Protein AF-A0A4R9KBN3-F1 (afdb_monomer_lite)

Organism: NCBI:txid2484945

Secondary structure (DSSP, 8-state):
------S-----SBSSHHHHHHHHHHHHHHHHHH-SHHHH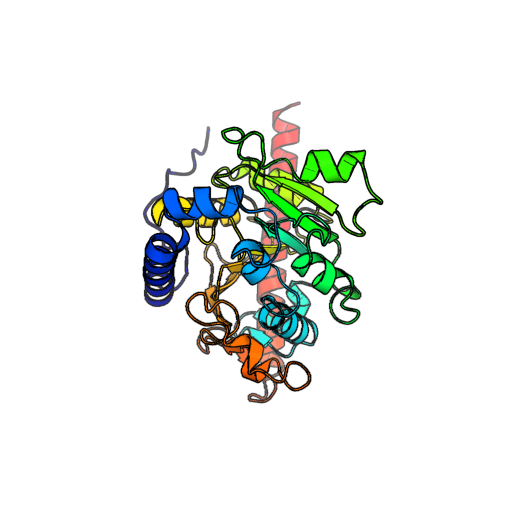HHHHHS-SSS-HHHHHHSTTTTHHHHHHHHHHHTT-EEETTTEETHHHHTTEEEEEET---BTTTBSHHHHHHHS-TTTGGGEEEEEEEEE--TT-GGG-HHHHHHHHSPPPSSEEEEE-S----HHHHHHHHHHHSSSTTS-EEEEE-SSSTTTTS-HHHHHHHHHHHHHH-TTS-EEEEETTEEEEE-TT-SSBEEEEEE-TTTTT--SS-GGGGS-TTT--HHHHEEE-TTTEEETTT----HHHHHHHHHHHHHHHHHHHHHHHHHHHHHHHTT-

Radius of gyration: 19.81 Å; chains: 1; bounding box: 53×54×57 Å

Foldseek 3Di:
DDPPDDDDDDDQQAPDPVVSVVLQVVLQVLQVVQ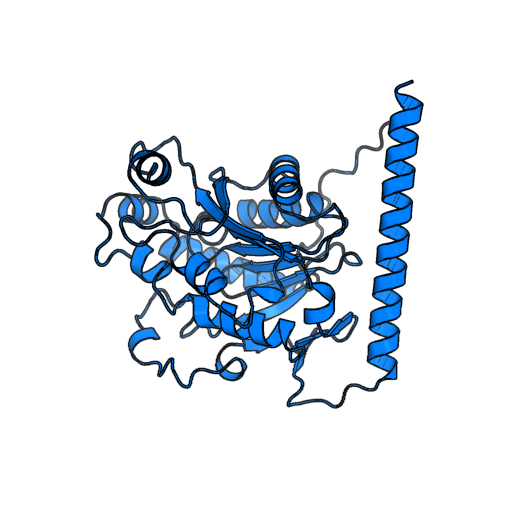QDPVNVVQQLPDQPDPGVLCVQQPPPLCVLVVLVLLCLLVQQKAWQQAGRNNVQQQQAAEEEEALSQHDPCGSNNLVVQCPPPSNNNRYNFGEYEHEDDVVDPRSPVVVVDVPPDDDDPGHYYYDYLQQLALVVVLVVRCVRGPHLQHAYEYEYARDHLQHNDRSVSVSSNSLSNLSSRLRHWYWYHRHFWTWTDANPDSHIYGQWGFDCQGNRVSPDNSVVVDPSVPDHNVNTTGGPPVTIDGPVPDDDDPVSNVSSNVVSVVSSVVSVVVVVVVVVVVVVVVD

Sequence (319 aa):
MFFLFPLFANGTIIEDEEDENRLIENHAVEKLRFGLANHIHYYKIKKTKNTVVEQRSGRHRLLDHNLILRAIFQRNVIHKSYGALGNLFEGASFIDFGSAILYEEGAVTVRDLYEDEILKPHLFKIVATDINDTSFDHTRYIEIHMNEREPFPFAFNEIPVLLDDPEYIRILTKIYAKDEFSPVIFRSTNSGPDLFYTVEEMKEHFASILSANPNRNILYFFNRFIFFRSVCSEQFQLIGTIDEKIGVNHSFSAWKYVDWNRRSYMDAFHPNWRYVNLINETYIAFGDQADGYLRIKKCAFERRMRYFGNKLKKTISKS

Structure (mmCIF, N/CA/C/O backbone):
data_AF-A0A4R9KBN3-F1
#
_entry.id   AF-A0A4R9KBN3-F1
#
loop_
_atom_site.group_PDB
_atom_site.id
_atom_site.type_symbol
_atom_site.label_atom_id
_atom_site.label_alt_id
_atom_site.label_comp_id
_atom_site.label_asym_id
_atom_site.label_entity_id
_atom_site.label_seq_id
_atom_site.pdbx_PDB_ins_code
_atom_site.Cartn_x
_atom_site.Cartn_y
_atom_site.Cartn_z
_atom_site.occupancy
_atom_site.B_iso_or_equiv
_atom_site.auth_seq_id
_atom_site.auth_comp_id
_atom_site.auth_asym_id
_atom_site.auth_atom_id
_atom_site.pdbx_PDB_model_num
ATOM 1 N N . MET A 1 1 ? -18.487 31.554 8.606 1.00 30.09 1 MET A N 1
ATOM 2 C CA . MET A 1 1 ? -17.156 31.629 9.240 1.00 30.09 1 MET A CA 1
ATOM 3 C C . MET A 1 1 ? -16.367 30.413 8.779 1.00 30.09 1 MET A C 1
ATOM 5 O O . MET A 1 1 ? -16.692 29.298 9.167 1.00 30.09 1 MET A O 1
ATOM 9 N N . PHE A 1 2 ? -15.470 30.617 7.815 1.00 26.00 2 PHE A N 1
ATOM 10 C CA . PHE A 1 2 ? -14.671 29.558 7.202 1.00 26.00 2 PHE A CA 1
ATOM 11 C C . PHE A 1 2 ? -13.599 29.105 8.194 1.00 26.00 2 PHE A C 1
ATOM 13 O O . PHE A 1 2 ? -12.734 29.895 8.559 1.00 26.00 2 PHE A O 1
ATOM 20 N N . PHE A 1 3 ? -13.642 27.843 8.619 1.00 27.09 3 PHE A N 1
ATOM 21 C CA . PHE A 1 3 ? -12.453 27.196 9.161 1.00 27.09 3 PHE A CA 1
ATOM 22 C C . PHE A 1 3 ? -11.562 26.832 7.973 1.00 27.09 3 PHE A C 1
ATOM 24 O O . PHE A 1 3 ? -11.721 25.781 7.356 1.00 27.09 3 PHE A O 1
ATOM 31 N N . LEU A 1 4 ? -10.670 27.759 7.624 1.00 28.98 4 LEU A N 1
ATOM 32 C CA . LEU A 1 4 ? -9.406 27.426 6.983 1.00 28.98 4 LEU A CA 1
ATOM 33 C C . LEU A 1 4 ? -8.671 26.504 7.959 1.00 28.98 4 LEU A C 1
ATOM 35 O O . LEU A 1 4 ? -8.270 26.934 9.040 1.00 28.98 4 LEU A O 1
ATOM 39 N N . PHE A 1 5 ? -8.566 25.221 7.615 1.00 30.14 5 PHE A N 1
ATOM 40 C CA . PHE A 1 5 ? -7.559 24.371 8.238 1.00 30.14 5 PHE A CA 1
ATOM 41 C C . PHE A 1 5 ? -6.197 25.018 7.960 1.00 30.14 5 PHE A C 1
ATOM 43 O O . PHE A 1 5 ? -5.976 25.471 6.832 1.00 30.14 5 PHE A O 1
ATOM 50 N N . PRO A 1 6 ? -5.321 25.141 8.966 1.00 33.16 6 PRO A N 1
ATOM 51 C CA . PRO A 1 6 ? -4.031 25.766 8.760 1.00 33.16 6 PRO A CA 1
ATOM 52 C C . PRO A 1 6 ? -3.251 24.958 7.722 1.00 33.16 6 PRO A C 1
ATOM 54 O O . PRO A 1 6 ? -3.220 23.727 7.768 1.00 33.16 6 PRO A O 1
ATOM 57 N N . LEU A 1 7 ? -2.637 25.687 6.789 1.00 34.25 7 LEU A N 1
ATOM 58 C CA . LEU A 1 7 ? -1.499 25.229 6.006 1.00 34.25 7 LEU A CA 1
ATOM 59 C C . LEU A 1 7 ? -0.516 24.504 6.934 1.00 34.25 7 LEU A C 1
ATOM 61 O O . LEU A 1 7 ? -0.202 25.016 8.008 1.00 34.25 7 LEU A O 1
ATOM 65 N N . PHE A 1 8 ? -0.102 23.313 6.504 1.00 38.03 8 PHE A N 1
ATOM 66 C CA . PHE A 1 8 ? 0.912 22.432 7.079 1.00 38.03 8 PHE A CA 1
ATOM 67 C C . PHE A 1 8 ? 1.853 23.113 8.086 1.00 38.03 8 PHE A C 1
ATOM 69 O O . PHE A 1 8 ? 2.859 23.716 7.725 1.00 38.03 8 PHE A O 1
ATOM 76 N N . ALA A 1 9 ? 1.538 22.979 9.374 1.00 33.97 9 ALA A N 1
ATOM 77 C CA . ALA A 1 9 ? 2.560 23.034 10.406 1.00 33.97 9 ALA A CA 1
ATOM 78 C C . ALA A 1 9 ? 3.271 21.675 10.389 1.00 33.97 9 ALA A C 1
ATOM 80 O O . ALA A 1 9 ? 2.575 20.663 10.413 1.00 33.97 9 ALA A O 1
ATOM 81 N N . ASN A 1 10 ? 4.609 21.679 10.314 1.00 42.62 10 ASN A N 1
ATOM 82 C CA . ASN A 1 10 ? 5.543 20.543 10.402 1.00 42.62 10 ASN A CA 1
ATOM 83 C C . ASN A 1 10 ? 5.080 19.418 11.352 1.00 42.62 10 ASN A C 1
ATOM 85 O O . ASN A 1 10 ? 5.531 19.326 12.492 1.00 42.62 10 ASN A O 1
ATOM 89 N N . GLY A 1 11 ? 4.174 18.566 10.891 1.00 58.09 11 GLY A N 1
ATOM 90 C CA . GLY A 1 11 ? 3.824 17.311 11.531 1.00 58.09 11 GLY A CA 1
ATOM 91 C C . GLY A 1 11 ? 4.542 16.208 10.779 1.00 58.09 11 GLY A C 1
ATOM 92 O O . GLY A 1 11 ? 4.521 16.198 9.548 1.00 58.09 11 GLY A O 1
ATOM 93 N N . THR A 1 12 ? 5.193 15.305 11.504 1.00 78.94 12 THR A N 1
ATOM 94 C CA . THR A 1 12 ? 5.764 14.095 10.911 1.00 78.94 12 THR A CA 1
ATOM 95 C C . THR A 1 12 ? 4.644 13.291 10.242 1.00 78.94 12 THR A C 1
ATOM 97 O O . THR A 1 12 ? 3.513 13.245 10.730 1.00 78.94 12 THR A O 1
ATOM 100 N N . ILE A 1 13 ? 4.905 12.715 9.072 1.00 91.00 13 ILE A N 1
ATOM 101 C CA . ILE A 1 13 ? 3.915 11.904 8.333 1.00 91.00 13 ILE A CA 1
ATOM 102 C C . ILE A 1 13 ? 3.856 10.497 8.929 1.00 91.00 13 ILE A C 1
ATOM 104 O O . ILE A 1 13 ? 2.809 9.834 8.927 1.00 91.00 13 ILE A O 1
ATOM 108 N N . ILE A 1 14 ? 4.999 10.062 9.450 1.00 94.38 14 ILE A N 1
ATOM 109 C CA . ILE A 1 14 ? 5.171 8.827 10.193 1.00 94.38 14 ILE A CA 1
ATOM 110 C C . ILE A 1 14 ? 5.190 9.176 11.687 1.00 94.38 14 ILE A C 1
ATOM 112 O O . ILE A 1 14 ? 5.690 10.222 12.094 1.00 94.38 14 ILE A O 1
ATOM 116 N N . GLU A 1 15 ? 4.601 8.318 12.515 1.00 93.12 15 GLU A N 1
ATOM 117 C CA . GLU A 1 15 ? 4.510 8.524 13.967 1.00 93.12 15 GLU A CA 1
ATOM 118 C C . GLU A 1 15 ? 5.892 8.612 14.631 1.00 93.12 15 GLU A C 1
ATOM 120 O O . GLU A 1 15 ? 6.080 9.377 15.573 1.00 93.12 15 GLU A O 1
ATOM 125 N N . ASP A 1 16 ? 6.858 7.846 14.123 1.00 94.12 16 ASP A N 1
ATOM 126 C CA . ASP A 1 16 ? 8.226 7.806 14.624 1.00 94.12 16 ASP A CA 1
ATOM 127 C C . ASP A 1 16 ? 9.201 8.506 13.673 1.00 94.12 16 ASP A C 1
ATOM 129 O O . ASP A 1 16 ? 9.222 8.238 12.471 1.00 94.12 16 ASP A O 1
ATOM 133 N N . GLU A 1 17 ? 10.029 9.386 14.233 1.00 92.38 17 GLU A N 1
ATOM 134 C CA . GLU A 1 17 ? 10.984 10.199 13.476 1.00 92.38 17 GLU A CA 1
ATOM 135 C C . GLU A 1 17 ? 12.136 9.361 12.899 1.00 92.38 17 GLU A C 1
ATOM 137 O O . GLU A 1 17 ? 12.590 9.624 11.787 1.00 92.38 17 GLU A O 1
ATOM 142 N N . GLU A 1 18 ? 12.591 8.320 13.607 1.00 93.62 18 GLU A N 1
ATOM 143 C CA . GLU A 1 18 ? 13.628 7.412 13.101 1.00 93.62 18 GLU A CA 1
ATOM 144 C C . GLU A 1 18 ? 13.113 6.619 11.890 1.00 93.62 18 GLU A C 1
ATOM 146 O O . GLU A 1 18 ? 13.792 6.535 10.864 1.00 93.62 18 GLU A O 1
ATOM 151 N N . ASP A 1 19 ? 11.886 6.099 11.968 1.00 94.00 19 ASP A N 1
ATOM 152 C CA . ASP A 1 19 ? 11.221 5.442 10.842 1.00 94.00 19 ASP A CA 1
ATOM 153 C C . ASP A 1 19 ? 11.001 6.405 9.654 1.00 94.00 19 ASP A C 1
ATOM 155 O O . ASP A 1 19 ? 11.193 6.002 8.501 1.00 94.00 19 ASP A O 1
ATOM 159 N N . GLU A 1 20 ? 10.653 7.678 9.899 1.00 94.38 20 GLU A N 1
ATOM 160 C CA . GLU A 1 20 ? 10.541 8.690 8.834 1.00 94.38 20 GLU A CA 1
ATOM 161 C C . GLU A 1 20 ? 11.895 8.969 8.167 1.00 94.38 20 GLU A C 1
ATOM 163 O O . GLU A 1 20 ? 11.989 8.986 6.938 1.00 94.38 20 GLU A O 1
ATOM 168 N N . ASN A 1 21 ? 12.959 9.133 8.955 1.00 93.81 21 ASN A N 1
ATOM 169 C CA . ASN A 1 21 ? 14.307 9.358 8.435 1.00 93.81 21 ASN A CA 1
ATOM 170 C C . ASN A 1 21 ? 14.781 8.176 7.581 1.00 93.81 21 ASN A C 1
ATOM 172 O O . ASN A 1 21 ? 15.287 8.377 6.478 1.00 93.81 21 ASN A O 1
ATOM 176 N N . ARG A 1 22 ? 14.527 6.937 8.021 1.00 92.19 22 ARG A N 1
ATOM 177 C CA . ARG A 1 22 ? 14.848 5.726 7.247 1.00 92.19 22 ARG A CA 1
ATOM 178 C C . ARG A 1 22 ? 14.102 5.663 5.915 1.00 92.19 22 ARG A C 1
ATOM 180 O O . ARG A 1 22 ? 14.686 5.236 4.916 1.00 92.19 22 ARG A O 1
ATOM 187 N N . LEU A 1 23 ? 12.834 6.079 5.883 1.00 92.81 23 LEU A N 1
ATOM 188 C CA . LEU A 1 23 ? 12.068 6.202 4.640 1.00 92.81 23 LEU A CA 1
ATOM 189 C C . LEU A 1 23 ? 12.704 7.242 3.708 1.00 92.81 23 LEU A C 1
ATOM 191 O O . LEU A 1 23 ? 12.946 6.939 2.542 1.00 92.81 23 LEU A O 1
ATOM 195 N N . ILE A 1 24 ? 13.000 8.441 4.220 1.00 93.50 24 ILE A N 1
ATOM 196 C CA . ILE A 1 24 ? 13.578 9.547 3.441 1.00 93.50 24 ILE A CA 1
ATOM 197 C C . ILE A 1 24 ? 14.930 9.154 2.840 1.00 93.50 24 ILE A C 1
ATOM 199 O O . ILE A 1 24 ? 15.151 9.345 1.643 1.00 93.50 24 ILE A O 1
ATOM 203 N N . GLU A 1 25 ? 15.825 8.591 3.652 1.00 91.69 25 GLU A N 1
ATOM 204 C CA . GLU A 1 25 ? 17.151 8.157 3.211 1.00 91.69 25 GLU A CA 1
ATOM 205 C C . GLU A 1 25 ? 17.051 7.083 2.128 1.00 91.69 25 GLU A C 1
ATOM 207 O O . GLU A 1 25 ? 17.704 7.185 1.086 1.00 91.69 25 GLU A O 1
ATOM 212 N N . ASN A 1 26 ? 16.200 6.071 2.335 1.00 89.12 26 ASN A N 1
ATOM 213 C CA . ASN A 1 26 ? 16.002 5.026 1.340 1.00 89.12 26 ASN A CA 1
ATOM 214 C C . ASN A 1 26 ? 15.427 5.592 0.036 1.00 89.12 26 ASN A C 1
ATOM 216 O O . ASN A 1 26 ? 15.956 5.293 -1.033 1.00 89.12 26 ASN A O 1
ATOM 220 N N . HIS A 1 27 ? 14.407 6.447 0.121 1.00 90.06 27 HIS A N 1
ATOM 221 C CA . HIS A 1 27 ? 13.773 7.060 -1.045 1.00 90.06 27 HIS A CA 1
ATOM 222 C C . HIS A 1 27 ? 14.755 7.911 -1.854 1.00 90.06 27 HIS A C 1
ATOM 224 O O . HIS A 1 27 ? 14.825 7.799 -3.077 1.00 90.06 27 HIS A O 1
ATOM 230 N N . ALA A 1 28 ? 15.585 8.713 -1.180 1.00 88.88 28 ALA A N 1
ATOM 231 C CA . ALA A 1 28 ? 16.620 9.507 -1.834 1.00 88.88 28 ALA A CA 1
ATOM 232 C C . ALA A 1 28 ? 17.636 8.622 -2.580 1.00 88.88 28 ALA A C 1
ATOM 234 O O . ALA A 1 28 ? 17.985 8.909 -3.729 1.00 88.88 28 ALA A O 1
ATOM 235 N N . VAL A 1 29 ? 18.082 7.523 -1.960 1.00 86.38 29 VAL A N 1
ATOM 236 C CA . VAL A 1 29 ? 19.014 6.566 -2.580 1.00 86.38 29 VAL A CA 1
ATOM 237 C C . VAL A 1 29 ? 18.384 5.882 -3.794 1.00 86.38 29 VAL A C 1
ATOM 239 O O . VAL A 1 29 ? 19.017 5.801 -4.849 1.00 86.38 29 VAL A O 1
ATOM 242 N N . GLU A 1 30 ? 17.144 5.415 -3.674 1.00 80.69 30 GLU A N 1
ATOM 243 C CA . GLU A 1 30 ? 16.417 4.747 -4.755 1.00 80.69 30 GLU A CA 1
ATOM 244 C C . GLU A 1 30 ? 16.151 5.700 -5.930 1.00 80.69 30 GLU A C 1
ATOM 246 O O . GLU A 1 30 ? 16.433 5.353 -7.081 1.00 80.69 30 GLU A O 1
ATOM 251 N N . LYS A 1 31 ? 15.734 6.946 -5.663 1.00 81.44 31 LYS A N 1
ATOM 252 C CA . LYS A 1 31 ? 15.568 7.981 -6.696 1.00 81.44 31 LYS A CA 1
ATOM 253 C C . LYS A 1 31 ? 16.883 8.271 -7.422 1.00 81.44 31 LYS A C 1
ATOM 255 O O . LYS A 1 31 ? 16.905 8.309 -8.651 1.00 81.44 31 LYS A O 1
ATOM 260 N N . LEU A 1 32 ? 17.991 8.442 -6.699 1.00 81.44 32 LEU A N 1
ATOM 261 C CA . LEU A 1 32 ? 19.302 8.697 -7.312 1.00 81.44 32 LEU A CA 1
ATOM 262 C C . LEU A 1 32 ? 19.771 7.531 -8.188 1.00 81.44 32 LEU A C 1
ATOM 264 O O . LEU A 1 32 ? 20.392 7.745 -9.227 1.00 81.44 32 LEU A O 1
ATOM 268 N N . ARG A 1 33 ? 19.478 6.293 -7.784 1.00 75.19 33 ARG A N 1
ATOM 269 C CA . ARG A 1 33 ? 19.892 5.101 -8.529 1.00 75.19 33 ARG A CA 1
ATOM 270 C C . ARG A 1 33 ? 18.984 4.807 -9.718 1.00 75.19 33 ARG A C 1
ATOM 272 O O . ARG A 1 33 ? 19.481 4.419 -10.772 1.00 75.19 33 ARG A O 1
ATOM 279 N N . PHE A 1 34 ? 17.674 4.994 -9.581 1.00 71.69 34 PHE A N 1
ATOM 280 C CA . PHE A 1 34 ? 16.691 4.465 -10.533 1.00 71.69 34 PHE A CA 1
ATOM 281 C C . PHE A 1 34 ? 15.670 5.493 -11.031 1.00 71.69 34 PHE A C 1
ATOM 283 O O . PHE A 1 34 ? 15.077 5.270 -12.081 1.00 71.69 34 PHE A O 1
ATOM 290 N N . GLY A 1 35 ? 15.480 6.609 -10.331 1.00 67.88 35 GLY A N 1
ATOM 291 C CA . GLY A 1 35 ? 14.488 7.648 -10.633 1.00 67.88 35 GLY A CA 1
ATOM 292 C C . GLY A 1 35 ? 15.008 8.853 -11.427 1.00 67.88 35 GLY A C 1
ATOM 293 O O . GLY A 1 35 ? 14.285 9.834 -11.576 1.00 67.88 35 GLY A O 1
ATOM 294 N N . LEU A 1 36 ? 16.248 8.828 -11.928 1.00 73.50 36 LEU A N 1
ATOM 295 C CA . LEU A 1 36 ? 16.802 9.923 -12.736 1.00 73.50 36 LEU A CA 1
ATOM 296 C C . LEU A 1 36 ? 16.205 9.952 -14.154 1.00 73.50 36 LEU A C 1
ATOM 298 O O . LEU A 1 36 ? 15.898 8.912 -14.735 1.00 73.50 36 LEU A O 1
ATOM 302 N N . ALA A 1 37 ? 16.085 11.145 -14.748 1.00 66.56 37 ALA A N 1
ATOM 303 C CA . ALA A 1 37 ? 15.410 11.357 -16.037 1.00 66.56 37 ALA A CA 1
ATOM 304 C C . ALA A 1 37 ? 15.975 10.503 -17.191 1.00 66.56 37 ALA A C 1
ATOM 306 O O . ALA A 1 37 ? 15.222 9.995 -18.020 1.00 66.56 37 ALA A O 1
ATOM 307 N N . ASN A 1 38 ? 17.291 10.292 -17.222 1.00 64.31 38 ASN A N 1
ATOM 308 C CA . ASN A 1 38 ? 17.959 9.413 -18.185 1.00 64.31 38 ASN A CA 1
ATOM 309 C C . ASN A 1 38 ? 17.555 7.936 -18.009 1.00 64.31 38 ASN A C 1
ATOM 311 O O . ASN A 1 38 ? 17.341 7.237 -18.999 1.00 64.31 38 ASN A O 1
ATOM 315 N N . HIS A 1 39 ? 17.407 7.466 -16.767 1.00 62.69 39 HIS A N 1
ATOM 316 C CA . HIS A 1 39 ? 16.933 6.114 -16.463 1.00 62.69 39 HIS A CA 1
ATOM 317 C C . HIS A 1 39 ? 15.440 5.971 -16.784 1.00 62.69 39 HIS A C 1
ATOM 319 O O . HIS A 1 39 ? 15.050 5.001 -17.430 1.00 62.69 39 HIS A O 1
ATOM 325 N N . ILE A 1 40 ? 14.625 6.978 -16.446 1.00 61.69 40 ILE A N 1
ATOM 326 C CA . ILE A 1 40 ? 13.196 7.043 -16.791 1.00 61.69 40 ILE A CA 1
ATOM 327 C C . ILE A 1 40 ? 12.992 6.974 -18.310 1.00 61.69 40 ILE A C 1
ATOM 329 O O . ILE A 1 40 ? 12.161 6.205 -18.789 1.00 61.69 40 ILE A O 1
ATOM 333 N N . HIS A 1 41 ? 13.772 7.731 -19.083 1.00 59.66 41 HIS A N 1
ATOM 334 C CA . HIS A 1 41 ? 13.712 7.706 -20.544 1.00 59.66 41 HIS A CA 1
ATOM 335 C C . HIS A 1 41 ? 14.110 6.334 -21.112 1.00 59.66 41 HIS A C 1
ATOM 337 O O . HIS A 1 41 ? 13.425 5.799 -21.984 1.00 59.66 41 HIS A O 1
ATOM 343 N N . TYR A 1 42 ? 15.161 5.713 -20.564 1.00 57.69 42 TYR A N 1
ATOM 344 C CA . TYR A 1 42 ? 15.582 4.364 -20.951 1.00 57.69 42 TYR A CA 1
ATOM 345 C C . TYR A 1 42 ? 14.510 3.299 -20.657 1.00 57.69 42 TYR A C 1
ATOM 347 O O . TYR A 1 42 ? 14.310 2.391 -21.468 1.00 57.69 42 TYR A O 1
ATOM 355 N N . TYR A 1 43 ? 13.777 3.425 -19.543 1.00 55.19 43 TYR A N 1
ATOM 356 C CA . TYR A 1 43 ? 12.659 2.535 -19.203 1.00 55.19 43 TYR A CA 1
ATOM 357 C C . TYR A 1 43 ? 11.497 2.618 -20.194 1.00 55.19 43 TYR A C 1
ATOM 359 O O . TYR A 1 43 ? 10.821 1.614 -20.407 1.00 55.19 43 TYR A O 1
ATOM 367 N N . LYS A 1 44 ? 11.285 3.781 -20.817 1.00 53.34 44 LYS A N 1
ATOM 368 C CA . LYS A 1 44 ? 10.164 4.031 -21.733 1.00 53.34 44 LYS A CA 1
ATOM 369 C C . LYS A 1 44 ? 10.427 3.597 -23.184 1.00 53.34 44 LYS A C 1
ATOM 371 O O . LYS A 1 44 ? 9.470 3.405 -23.924 1.00 53.34 44 LYS A O 1
ATOM 376 N N . ILE A 1 45 ? 11.690 3.431 -23.602 1.00 49.97 45 ILE A N 1
ATOM 377 C CA . ILE A 1 45 ? 12.055 3.198 -25.019 1.00 49.97 45 ILE A CA 1
ATOM 378 C C . ILE A 1 45 ? 12.214 1.717 -25.399 1.00 49.97 45 ILE A C 1
ATOM 380 O O . ILE A 1 45 ? 11.932 1.344 -26.540 1.00 49.97 45 ILE A O 1
ATOM 384 N N . LYS A 1 46 ? 12.686 0.836 -24.507 1.00 44.81 46 LYS A N 1
ATOM 385 C CA . LYS A 1 46 ? 12.887 -0.578 -24.880 1.00 44.81 46 LYS A CA 1
ATOM 386 C C . LYS A 1 46 ? 11.556 -1.340 -24.918 1.00 44.81 46 LYS A C 1
ATOM 388 O O . LYS A 1 46 ? 10.872 -1.440 -23.905 1.00 44.81 46 LYS A O 1
ATOM 393 N N . LYS A 1 47 ? 11.260 -1.982 -26.056 1.00 45.19 47 LYS A N 1
ATOM 394 C CA . LYS A 1 47 ? 10.204 -3.003 -26.199 1.00 45.19 47 LYS A CA 1
ATOM 395 C C . LYS A 1 47 ? 10.524 -4.235 -25.327 1.00 45.19 47 LYS A C 1
ATOM 397 O O . LYS A 1 47 ? 11.257 -5.120 -25.752 1.00 45.19 47 LYS A O 1
ATOM 402 N N . THR A 1 48 ? 10.094 -4.182 -24.066 1.00 47.97 48 THR A N 1
ATOM 403 C CA . THR A 1 48 ? 9.544 -5.235 -23.172 1.00 47.97 48 THR A CA 1
ATOM 404 C C . THR A 1 48 ? 9.933 -6.718 -23.344 1.00 47.97 48 THR A C 1
ATOM 406 O O . THR A 1 48 ? 9.116 -7.587 -23.070 1.00 47.97 48 THR A O 1
ATOM 409 N N . LYS A 1 49 ? 11.163 -7.046 -23.750 1.00 33.47 49 LYS A N 1
ATOM 410 C CA . LYS A 1 49 ? 11.823 -8.304 -23.355 1.00 33.47 49 LYS A CA 1
ATOM 411 C C . LYS A 1 49 ? 13.181 -7.980 -22.742 1.00 33.47 49 LYS A C 1
ATOM 413 O O . LYS A 1 49 ? 14.027 -7.369 -23.398 1.00 33.47 49 LYS A O 1
ATOM 418 N N . ASN A 1 50 ? 13.396 -8.381 -21.492 1.00 32.91 50 ASN A N 1
ATOM 419 C CA . ASN A 1 50 ? 14.557 -8.057 -20.656 1.00 32.91 50 ASN A CA 1
ATOM 420 C C . ASN A 1 50 ? 14.690 -6.567 -20.281 1.00 32.91 50 ASN A C 1
ATOM 422 O O . ASN A 1 50 ? 15.810 -6.058 -20.152 1.00 32.91 50 ASN A O 1
ATOM 426 N N . THR A 1 51 ? 13.581 -5.839 -20.119 1.00 44.00 51 THR A N 1
ATOM 427 C CA . THR A 1 51 ? 13.638 -4.457 -19.606 1.00 44.00 51 THR A CA 1
ATOM 428 C C . THR A 1 51 ? 13.635 -4.441 -18.086 1.00 44.00 51 THR A C 1
ATOM 430 O O . THR A 1 51 ? 13.137 -5.353 -17.437 1.00 44.00 51 THR A O 1
ATOM 433 N N . VAL A 1 52 ? 14.170 -3.377 -17.490 1.00 45.34 52 VAL A N 1
ATOM 434 C CA . VAL A 1 52 ? 14.101 -3.198 -16.035 1.00 45.34 52 VAL A CA 1
ATOM 435 C C . VAL A 1 52 ? 12.646 -3.082 -15.561 1.00 45.34 52 VAL A C 1
ATOM 437 O O . VAL A 1 52 ? 12.359 -3.469 -14.442 1.00 45.34 52 VAL A O 1
ATOM 440 N N . VAL A 1 53 ? 11.712 -2.626 -16.404 1.00 48.03 53 VAL A N 1
ATOM 441 C CA . VAL A 1 53 ? 10.272 -2.606 -16.088 1.00 48.03 53 VAL A CA 1
ATOM 442 C C . VAL A 1 53 ? 9.723 -4.031 -15.958 1.00 48.03 53 VAL A C 1
ATOM 444 O O . VAL A 1 53 ? 9.100 -4.334 -14.954 1.00 48.03 53 VAL A O 1
ATOM 447 N N . GLU A 1 54 ? 10.052 -4.942 -16.875 1.00 44.06 54 GLU A N 1
ATOM 448 C CA . GLU A 1 54 ? 9.702 -6.372 -16.774 1.00 44.06 54 GLU A CA 1
ATOM 449 C C . GLU A 1 54 ? 10.431 -7.069 -15.611 1.00 44.06 54 GLU A C 1
ATOM 451 O O . GLU A 1 54 ? 9.844 -7.856 -14.875 1.00 44.06 54 GLU A O 1
ATOM 456 N N . GLN A 1 55 ? 11.690 -6.700 -15.340 1.00 44.47 55 GLN A N 1
ATOM 457 C CA . GLN A 1 55 ? 12.391 -7.126 -14.120 1.00 44.47 55 GLN A CA 1
ATOM 458 C C . GLN A 1 55 ? 11.724 -6.589 -12.843 1.00 44.47 55 GLN A C 1
ATOM 460 O O . GLN A 1 55 ? 12.006 -7.099 -11.757 1.00 44.47 55 GLN A O 1
ATOM 465 N N . ARG A 1 56 ? 10.882 -5.553 -12.946 1.00 53.84 56 ARG A N 1
ATOM 466 C CA . ARG A 1 56 ? 10.166 -4.898 -11.841 1.00 53.84 56 ARG A CA 1
ATOM 467 C C . ARG A 1 56 ? 8.704 -5.318 -11.712 1.00 53.84 56 ARG A C 1
ATOM 469 O O . ARG A 1 56 ? 8.185 -5.246 -10.612 1.00 53.84 56 ARG A O 1
ATOM 476 N N . SER A 1 57 ? 8.070 -5.818 -12.764 1.00 51.22 57 SER A N 1
ATOM 477 C CA . SER A 1 57 ? 6.691 -6.323 -12.726 1.00 51.22 57 SER A CA 1
ATOM 478 C C . SER A 1 57 ? 6.572 -7.828 -12.985 1.00 51.22 57 SER A C 1
ATOM 480 O O . SER A 1 57 ? 5.461 -8.348 -13.041 1.00 51.22 57 SER A O 1
ATOM 482 N N . GLY A 1 58 ? 7.690 -8.551 -13.091 1.00 55.94 58 GLY A N 1
ATOM 483 C CA . GLY A 1 58 ? 7.699 -9.998 -13.284 1.00 55.94 58 GLY A CA 1
ATOM 484 C C . GLY A 1 58 ? 7.027 -10.777 -12.148 1.00 55.94 58 GLY A C 1
ATOM 485 O O . GLY A 1 58 ? 7.072 -10.383 -10.974 1.00 55.94 58 GLY A O 1
ATOM 486 N N . ARG A 1 59 ? 6.445 -11.929 -12.510 1.00 59.28 59 ARG A N 1
ATOM 487 C CA . ARG A 1 59 ? 5.920 -12.919 -11.558 1.00 59.28 59 ARG A CA 1
ATOM 488 C C . ARG A 1 59 ? 6.988 -13.212 -10.503 1.00 59.28 59 ARG A C 1
ATOM 490 O O . ARG A 1 59 ? 8.158 -13.378 -10.837 1.00 59.28 59 ARG A O 1
ATOM 497 N N . HIS A 1 60 ? 6.580 -13.260 -9.240 1.00 63.91 60 HIS A N 1
ATOM 498 C CA . HIS A 1 60 ? 7.414 -13.469 -8.043 1.00 63.91 60 HIS A CA 1
ATOM 499 C C . HIS A 1 60 ? 8.088 -12.250 -7.396 1.00 63.91 60 HIS A C 1
ATOM 501 O O . HIS A 1 60 ? 8.420 -12.340 -6.217 1.00 63.91 60 HIS A O 1
ATOM 507 N N . ARG A 1 61 ? 8.245 -11.091 -8.052 1.00 67.19 61 ARG A N 1
ATOM 508 C CA . ARG A 1 61 ? 8.936 -9.955 -7.400 1.00 67.19 61 ARG A CA 1
ATOM 509 C C . ARG A 1 61 ? 8.173 -9.398 -6.199 1.00 67.19 61 ARG A C 1
ATOM 511 O O . ARG A 1 61 ? 8.745 -9.189 -5.137 1.00 67.19 61 ARG A O 1
ATOM 518 N N . LEU A 1 62 ? 6.865 -9.212 -6.356 1.00 79.50 62 LEU A N 1
ATOM 519 C CA . LEU A 1 62 ? 5.984 -8.763 -5.275 1.00 79.50 62 LEU A CA 1
ATOM 520 C C . LEU A 1 62 ? 5.348 -9.937 -4.520 1.00 79.50 62 LEU A C 1
ATOM 522 O O . LEU A 1 62 ? 4.375 -9.745 -3.791 1.00 79.50 62 LEU A O 1
ATOM 526 N N . LEU A 1 63 ? 5.894 -11.152 -4.668 1.00 83.25 63 LEU A N 1
ATOM 527 C CA . LEU A 1 63 ? 5.417 -12.310 -3.918 1.00 83.25 63 LEU A CA 1
ATOM 528 C C . LEU A 1 63 ? 5.561 -12.085 -2.416 1.00 83.25 63 LEU A C 1
ATOM 530 O O . LEU A 1 63 ? 4.645 -12.433 -1.687 1.00 83.25 63 LEU A O 1
ATOM 534 N N . ASP A 1 64 ? 6.632 -11.434 -1.955 1.00 88.06 64 ASP A N 1
ATOM 535 C CA . ASP A 1 64 ? 6.794 -11.099 -0.537 1.00 88.06 64 ASP A CA 1
ATOM 536 C C . ASP A 1 64 ? 5.643 -10.201 -0.032 1.00 88.06 64 ASP A C 1
ATOM 538 O O . ASP A 1 64 ? 5.087 -10.462 1.034 1.00 88.06 64 ASP A O 1
ATOM 542 N N . HIS A 1 65 ? 5.175 -9.225 -0.824 1.00 90.94 65 HIS A N 1
ATOM 543 C CA . HIS A 1 65 ? 3.968 -8.453 -0.485 1.00 90.94 65 HIS A CA 1
ATOM 544 C C . HIS A 1 65 ? 2.718 -9.330 -0.417 1.00 90.94 65 HIS A C 1
ATOM 546 O O . HIS A 1 65 ? 1.931 -9.196 0.520 1.00 90.94 65 HIS A O 1
ATOM 552 N N . ASN A 1 66 ? 2.542 -10.248 -1.369 1.00 90.50 66 ASN A N 1
ATOM 553 C CA . ASN A 1 66 ? 1.399 -11.160 -1.375 1.00 90.50 66 ASN A CA 1
ATOM 554 C C . ASN A 1 66 ? 1.447 -12.126 -0.176 1.00 90.50 66 ASN A C 1
ATOM 556 O O . ASN A 1 66 ? 0.430 -12.331 0.482 1.00 90.50 66 ASN A O 1
ATOM 560 N N . LEU A 1 67 ? 2.618 -12.667 0.172 1.00 91.56 67 LEU A N 1
ATOM 561 C CA . LEU A 1 67 ? 2.825 -13.515 1.351 1.00 91.56 67 LEU A CA 1
ATOM 562 C C . LEU A 1 67 ? 2.485 -12.767 2.642 1.00 91.56 67 LEU A C 1
ATOM 564 O O . LEU A 1 67 ? 1.836 -13.323 3.528 1.00 91.56 67 LEU A O 1
ATOM 568 N N . ILE A 1 68 ? 2.870 -11.495 2.734 1.00 93.94 68 ILE A N 1
ATOM 569 C CA . ILE A 1 68 ? 2.552 -10.650 3.885 1.00 93.94 68 ILE A CA 1
ATOM 570 C C . ILE A 1 68 ? 1.061 -10.339 3.949 1.00 93.94 68 ILE A C 1
ATOM 572 O O . ILE A 1 68 ? 0.463 -10.451 5.017 1.00 93.94 68 ILE A O 1
ATOM 576 N N . LEU A 1 69 ? 0.428 -10.010 2.821 1.00 95.38 69 LEU A N 1
ATOM 577 C CA . LEU A 1 69 ? -1.024 -9.853 2.754 1.00 95.38 69 LEU A CA 1
ATOM 578 C C . LEU A 1 69 ? -1.739 -11.130 3.204 1.00 95.38 69 LEU A C 1
ATOM 580 O O . LEU A 1 69 ? -2.677 -11.046 3.996 1.00 95.38 69 LEU A O 1
ATOM 584 N N . ARG A 1 70 ? -1.267 -12.311 2.773 1.00 94.25 70 ARG A N 1
ATOM 585 C CA . ARG A 1 70 ? -1.843 -13.599 3.192 1.00 94.25 70 ARG A CA 1
ATOM 586 C C . ARG A 1 70 ? -1.722 -13.749 4.699 1.00 94.25 70 ARG A C 1
ATOM 588 O O . ARG A 1 70 ? -2.719 -14.032 5.352 1.00 94.25 70 ARG A O 1
ATOM 595 N N . ALA A 1 71 ? -0.545 -13.478 5.261 1.00 93.69 71 ALA A N 1
ATOM 596 C CA . ALA A 1 71 ? -0.320 -13.527 6.701 1.00 93.69 71 ALA A CA 1
ATOM 597 C C . ALA A 1 71 ? -1.218 -12.539 7.471 1.00 93.69 71 ALA A C 1
ATOM 599 O O . ALA A 1 71 ? -1.755 -12.890 8.521 1.00 93.69 71 ALA A O 1
ATOM 600 N N . ILE A 1 72 ? -1.435 -11.329 6.945 1.00 95.00 72 ILE A N 1
ATOM 601 C CA . ILE A 1 72 ? -2.350 -10.337 7.525 1.00 95.00 72 ILE A CA 1
ATOM 602 C C . ILE A 1 72 ? -3.785 -10.879 7.555 1.00 95.00 72 ILE A C 1
ATOM 604 O O . ILE A 1 72 ? -4.398 -10.883 8.625 1.00 95.00 72 ILE A O 1
ATOM 608 N N . PHE A 1 73 ? -4.315 -11.373 6.431 1.00 94.81 73 PHE A N 1
ATOM 609 C CA . PHE A 1 73 ? -5.689 -11.894 6.347 1.00 94.81 73 PHE A CA 1
ATOM 610 C C . PHE A 1 73 ? -5.888 -13.212 7.106 1.00 94.81 73 PHE A C 1
ATOM 612 O O . PHE A 1 73 ? -6.926 -13.414 7.733 1.00 94.81 73 PHE A O 1
ATOM 619 N N . GLN A 1 74 ? -4.852 -14.048 7.181 1.00 92.25 74 GLN A N 1
ATOM 620 C CA . GLN A 1 74 ? -4.796 -15.231 8.046 1.00 92.25 74 GLN A CA 1
ATOM 621 C C . GLN A 1 74 ? -4.607 -14.886 9.531 1.00 92.25 74 GLN A C 1
ATOM 623 O O . GLN A 1 74 ? -4.541 -15.784 10.365 1.00 92.25 74 GLN A O 1
ATOM 628 N N . ARG A 1 75 ? -4.572 -13.591 9.876 1.00 90.81 75 ARG A N 1
ATOM 629 C CA . ARG A 1 75 ? -4.470 -13.051 11.241 1.00 90.81 75 ARG A CA 1
ATOM 630 C C . ARG A 1 75 ? -3.130 -13.303 11.930 1.00 90.81 75 ARG A C 1
ATOM 632 O O . ARG A 1 75 ? -3.020 -13.032 13.117 1.00 90.81 75 ARG A O 1
ATOM 639 N N . ASN A 1 76 ? -2.099 -13.711 11.196 1.00 91.12 76 ASN A N 1
ATOM 640 C CA . ASN A 1 76 ? -0.763 -13.979 11.733 1.00 91.12 76 ASN A CA 1
ATOM 641 C C . ASN A 1 76 ? 0.012 -12.713 12.122 1.00 91.12 76 ASN A C 1
ATOM 643 O O . ASN A 1 76 ? 1.002 -12.819 12.844 1.00 91.12 76 ASN A O 1
ATOM 647 N N . VAL A 1 77 ? -0.430 -11.533 11.669 1.00 92.38 77 VAL A N 1
ATOM 648 C CA . VAL A 1 77 ? 0.144 -10.229 12.031 1.00 92.38 77 VAL A CA 1
ATOM 649 C C . VAL A 1 77 ? -0.827 -9.475 12.938 1.00 92.38 77 VAL A C 1
ATOM 651 O O . VAL A 1 77 ? -1.926 -9.086 12.521 1.00 92.38 77 VAL A O 1
ATOM 654 N N . ILE A 1 78 ? -0.415 -9.255 14.186 1.00 91.62 78 ILE A N 1
ATOM 655 C CA . ILE A 1 78 ? -1.244 -8.624 15.211 1.00 91.62 78 ILE A CA 1
ATOM 656 C C . ILE A 1 78 ? -0.647 -7.286 15.613 1.00 91.62 78 ILE A C 1
ATOM 658 O O . ILE A 1 78 ? 0.470 -7.217 16.112 1.00 91.62 78 ILE A O 1
ATOM 662 N N . HIS A 1 79 ? -1.416 -6.217 15.449 1.00 93.31 79 HIS A N 1
ATOM 663 C CA . HIS A 1 79 ? -1.022 -4.902 15.918 1.00 93.31 79 HIS A CA 1
ATOM 664 C C . HIS A 1 79 ? -1.284 -4.759 17.419 1.00 93.31 79 HIS A C 1
ATOM 666 O O . HIS A 1 79 ? -2.405 -4.977 17.883 1.00 93.31 79 HIS A O 1
ATOM 672 N N . LYS A 1 80 ? -0.287 -4.300 18.179 1.00 90.31 80 LYS A N 1
ATOM 673 C CA . LYS A 1 80 ? -0.339 -4.230 19.649 1.00 90.31 80 LYS A CA 1
ATOM 674 C C . LYS A 1 80 ? -1.511 -3.412 20.184 1.00 90.31 80 LYS A C 1
ATOM 676 O O . LYS A 1 80 ? -2.129 -3.787 21.167 1.00 90.31 80 LYS A O 1
ATOM 681 N N . SER A 1 81 ? -1.846 -2.304 19.524 1.00 89.44 81 SER A N 1
ATOM 682 C CA . SER A 1 81 ? -2.979 -1.453 19.927 1.00 89.44 81 SER A CA 1
ATOM 683 C C . SER A 1 81 ? -4.327 -1.809 19.300 1.00 89.44 81 SER A C 1
ATOM 685 O O . SER A 1 81 ? -5.338 -1.244 19.708 1.00 89.44 81 SER A O 1
ATOM 687 N N . TYR A 1 82 ? -4.350 -2.639 18.255 1.00 89.44 82 TYR A N 1
ATOM 688 C CA . TYR A 1 82 ? -5.505 -2.736 17.353 1.00 89.44 82 TYR A CA 1
ATOM 689 C C . TYR A 1 82 ? -5.943 -4.177 17.052 1.00 89.44 82 TYR A C 1
ATOM 691 O O . TYR A 1 82 ? -6.958 -4.389 16.391 1.00 89.44 82 TYR A O 1
ATOM 699 N N . GLY A 1 83 ? -5.219 -5.172 17.564 1.00 88.50 83 GLY A N 1
ATOM 700 C CA . GLY A 1 83 ? -5.508 -6.580 17.331 1.00 88.50 83 GLY A CA 1
ATOM 701 C C . GLY A 1 83 ? -5.108 -7.043 15.929 1.00 88.50 83 GLY A C 1
ATOM 702 O O . GLY A 1 83 ? -4.262 -6.442 15.264 1.00 88.50 83 GLY A O 1
ATOM 703 N N . ALA A 1 84 ? -5.674 -8.174 15.505 1.00 90.88 84 ALA A N 1
ATOM 704 C CA . ALA A 1 84 ? -5.335 -8.808 14.235 1.00 90.88 84 ALA A CA 1
ATOM 705 C C . ALA A 1 84 ? -5.647 -7.884 13.049 1.00 90.88 84 ALA A C 1
ATOM 707 O O . ALA A 1 84 ? -6.805 -7.506 12.841 1.00 90.88 84 ALA A O 1
ATOM 708 N N . LEU A 1 85 ? -4.625 -7.564 12.249 1.00 93.38 85 LEU A N 1
ATOM 709 C CA . LEU A 1 85 ? -4.760 -6.607 11.151 1.00 93.38 85 LEU A CA 1
ATOM 710 C C . LEU A 1 85 ? -5.756 -7.078 10.085 1.00 93.38 85 LEU A C 1
ATOM 712 O O . LEU A 1 85 ? -6.522 -6.257 9.589 1.00 93.38 85 LEU A O 1
ATOM 716 N N . GLY A 1 86 ? -5.834 -8.382 9.793 1.00 92.56 86 GLY A N 1
ATOM 717 C CA . GLY A 1 86 ? -6.784 -8.927 8.813 1.00 92.56 86 GLY A CA 1
ATOM 718 C C . GLY A 1 86 ? -8.238 -8.526 9.073 1.00 92.56 86 GLY A C 1
ATOM 719 O O . GLY A 1 86 ? -8.957 -8.168 8.146 1.00 92.56 86 GLY A O 1
ATOM 720 N N . ASN A 1 87 ? -8.652 -8.447 10.343 1.00 91.06 87 ASN A N 1
ATOM 721 C CA . ASN A 1 87 ? -10.015 -8.036 10.703 1.00 91.06 87 ASN A CA 1
ATOM 722 C C . ASN A 1 87 ? -10.318 -6.571 10.343 1.00 91.06 87 ASN A C 1
ATOM 724 O O . ASN A 1 87 ? -11.481 -6.195 10.211 1.00 91.06 87 ASN A O 1
ATOM 728 N N . LEU A 1 88 ? -9.288 -5.730 10.226 1.00 93.75 88 LEU A N 1
ATOM 729 C CA . LEU A 1 88 ? -9.416 -4.305 9.915 1.00 93.75 88 LEU A CA 1
ATOM 730 C C . LEU A 1 88 ? -9.467 -4.025 8.414 1.00 93.75 88 LEU A C 1
ATOM 732 O O . LEU A 1 88 ? -9.867 -2.921 8.038 1.00 93.75 88 LEU A O 1
ATOM 736 N N . PHE A 1 89 ? -9.059 -4.998 7.594 1.00 96.31 89 PHE A N 1
ATOM 737 C CA . PHE A 1 89 ? -8.926 -4.888 6.141 1.00 96.31 89 PHE A CA 1
ATOM 738 C C . PHE A 1 89 ? -9.880 -5.802 5.363 1.00 96.31 89 PHE A C 1
ATOM 740 O O . PHE A 1 89 ? -9.828 -5.832 4.138 1.00 96.31 89 PHE A O 1
ATOM 747 N N . GLU A 1 90 ? -10.782 -6.509 6.042 1.00 94.94 90 GLU A N 1
ATOM 748 C CA . GLU A 1 90 ? -11.813 -7.311 5.383 1.00 94.94 90 GLU A CA 1
ATOM 749 C C . GLU A 1 90 ? -12.684 -6.443 4.457 1.00 94.94 90 GLU A C 1
ATOM 751 O O . GLU A 1 90 ? -13.198 -5.391 4.857 1.00 94.94 90 GLU A O 1
ATOM 756 N N . GLY A 1 91 ? -12.845 -6.874 3.205 1.00 95.94 91 GLY A N 1
ATOM 757 C CA . GLY A 1 91 ? -13.547 -6.116 2.172 1.00 95.94 91 GLY A CA 1
ATOM 758 C C . GLY A 1 91 ? -12.794 -4.869 1.696 1.00 95.94 91 GLY A C 1
ATOM 759 O O . GLY A 1 91 ? -13.424 -3.947 1.168 1.00 95.94 91 GLY A O 1
ATOM 760 N N . ALA A 1 92 ? -11.472 -4.804 1.885 1.00 97.38 92 ALA A N 1
ATOM 761 C CA . ALA A 1 92 ? -10.673 -3.686 1.405 1.00 97.38 92 ALA A CA 1
ATOM 762 C C . ALA A 1 92 ? -10.657 -3.599 -0.123 1.00 97.38 92 ALA A C 1
ATOM 764 O O . ALA A 1 92 ? -10.778 -4.592 -0.841 1.00 97.38 92 ALA A O 1
ATOM 765 N N . SER A 1 93 ? -10.470 -2.382 -0.625 1.00 97.25 93 SER A N 1
ATOM 766 C CA . SER A 1 93 ? -10.086 -2.174 -2.023 1.00 97.25 93 SER A CA 1
ATOM 767 C C . SER A 1 93 ? -8.575 -2.098 -2.129 1.00 97.25 93 SER A C 1
ATOM 769 O O . SER A 1 93 ? -7.953 -1.340 -1.388 1.00 97.25 93 SER A O 1
ATOM 771 N N . PHE A 1 94 ? -8.005 -2.880 -3.038 1.00 97.06 94 PHE A N 1
ATOM 772 C CA . PHE A 1 94 ? -6.585 -2.869 -3.349 1.00 97.06 94 PHE A CA 1
ATOM 773 C C . PHE A 1 94 ? -6.332 -1.995 -4.578 1.00 97.06 94 PHE A C 1
ATOM 775 O O . PHE A 1 94 ? -6.936 -2.233 -5.625 1.00 97.06 94 PHE A O 1
ATOM 782 N N . ILE A 1 95 ? -5.464 -0.993 -4.451 1.00 95.44 95 ILE A N 1
ATOM 783 C CA . ILE A 1 95 ? -5.122 -0.045 -5.517 1.00 95.44 95 ILE A CA 1
ATOM 784 C C . ILE A 1 95 ? -3.597 -0.009 -5.672 1.00 95.44 95 ILE A C 1
ATOM 786 O O . ILE A 1 95 ? -2.890 0.378 -4.743 1.00 95.44 95 ILE A O 1
ATOM 790 N N . ASP A 1 96 ? -3.104 -0.416 -6.841 1.00 92.44 96 ASP A N 1
ATOM 791 C CA . ASP A 1 96 ? -1.673 -0.466 -7.162 1.00 92.44 96 ASP A CA 1
ATOM 792 C C . ASP A 1 96 ? -1.264 0.710 -8.053 1.00 92.44 96 ASP A C 1
ATOM 794 O O . ASP A 1 96 ? -1.539 0.717 -9.256 1.00 92.44 96 ASP A O 1
ATOM 798 N N . PHE A 1 97 ? -0.611 1.703 -7.453 1.00 89.31 97 PHE A N 1
ATOM 799 C CA . PHE A 1 97 ? -0.077 2.871 -8.134 1.00 89.31 97 PHE A CA 1
ATOM 800 C C . PHE A 1 97 ? 1.126 2.497 -8.990 1.00 89.31 97 PHE A C 1
ATOM 802 O O . PHE A 1 97 ? 2.113 1.953 -8.495 1.00 89.31 97 PHE A O 1
ATOM 809 N N . GLY A 1 98 ? 1.029 2.805 -10.285 1.00 79.56 98 GLY A N 1
ATOM 810 C CA . GLY A 1 98 ? 2.099 2.519 -11.232 1.00 79.56 98 GLY A CA 1
ATOM 811 C C . GLY A 1 98 ? 2.353 1.019 -11.344 1.00 79.56 98 GLY A C 1
ATOM 812 O O . GLY A 1 98 ? 3.466 0.539 -11.158 1.00 79.56 98 GLY A O 1
ATOM 813 N N . SER A 1 99 ? 1.306 0.262 -11.670 1.00 76.81 99 SER A N 1
ATOM 814 C CA . SER A 1 99 ? 1.336 -1.194 -11.855 1.00 76.81 99 SER A CA 1
ATOM 815 C C . SER A 1 99 ? 2.276 -1.651 -12.980 1.00 76.81 99 SER A C 1
ATOM 817 O O . SER A 1 99 ? 2.510 -2.852 -13.108 1.00 76.81 99 SER A O 1
ATOM 819 N N . ALA A 1 100 ? 2.814 -0.715 -13.776 1.00 67.25 100 ALA A N 1
ATOM 820 C CA . ALA A 1 100 ? 3.748 -0.955 -14.872 1.00 67.25 100 ALA A CA 1
ATOM 821 C C . ALA A 1 100 ? 3.212 -2.002 -15.859 1.00 67.25 100 ALA A C 1
ATOM 823 O O . ALA A 1 100 ? 3.741 -3.110 -15.977 1.00 67.25 100 ALA A O 1
ATOM 824 N N . ILE A 1 101 ? 2.124 -1.640 -16.543 1.00 68.06 101 ILE A N 1
ATOM 825 C CA . ILE A 1 101 ? 1.408 -2.536 -17.451 1.00 68.06 101 ILE A CA 1
ATOM 826 C C . ILE A 1 101 ? 2.298 -2.882 -18.637 1.00 68.06 101 ILE A C 1
ATOM 828 O O . ILE A 1 101 ? 2.643 -2.032 -19.456 1.00 68.06 101 ILE A O 1
ATOM 832 N N . LEU A 1 102 ? 2.674 -4.155 -18.719 1.00 61.06 102 LEU A N 1
ATOM 833 C CA . LEU A 1 102 ? 3.555 -4.652 -19.760 1.00 61.06 102 LEU A CA 1
ATOM 834 C C . LEU A 1 102 ? 2.777 -4.943 -21.044 1.00 61.06 102 LEU A C 1
ATOM 836 O O . LEU A 1 102 ? 1.678 -5.507 -21.021 1.00 61.06 102 LEU A O 1
ATOM 840 N N . TYR A 1 103 ? 3.404 -4.633 -22.178 1.00 50.44 103 TYR A N 1
ATOM 841 C CA . TYR A 1 103 ? 2.980 -5.137 -23.479 1.00 50.44 103 TYR A CA 1
ATOM 842 C C . TYR A 1 103 ? 3.027 -6.676 -23.454 1.00 50.44 103 TYR A C 1
ATOM 844 O O . TYR A 1 103 ? 3.987 -7.257 -22.962 1.00 50.44 103 TYR A O 1
ATOM 852 N N . GLU A 1 104 ? 1.982 -7.330 -23.961 1.00 54.75 104 GLU A N 1
ATOM 853 C CA . GLU A 1 104 ? 1.747 -8.786 -23.919 1.00 54.75 104 GLU A CA 1
ATOM 854 C C . GLU A 1 104 ? 1.273 -9.383 -22.584 1.00 54.75 104 GLU A C 1
ATOM 856 O O . GLU A 1 104 ? 0.265 -10.094 -22.606 1.00 54.75 104 GLU A O 1
ATOM 861 N N . GLU A 1 105 ? 1.926 -9.086 -21.459 1.00 56.56 105 GLU A N 1
ATOM 862 C CA . GLU A 1 105 ? 1.643 -9.741 -20.165 1.00 56.56 105 GLU A CA 1
ATOM 863 C C . GLU A 1 105 ? 0.648 -8.980 -19.263 1.00 56.56 105 GLU A C 1
ATOM 865 O O . GLU A 1 105 ? 0.029 -9.563 -18.366 1.00 56.56 105 GLU A O 1
ATOM 870 N N . GLY A 1 106 ? 0.427 -7.687 -19.523 1.00 68.25 106 GLY A N 1
ATOM 871 C CA . GLY A 1 106 ? -0.488 -6.843 -18.756 1.00 68.25 106 GLY A CA 1
ATOM 872 C C . GLY A 1 106 ? 0.051 -6.424 -17.383 1.00 68.25 106 GLY A C 1
ATOM 873 O O . GLY A 1 106 ? 1.254 -6.267 -17.193 1.00 68.25 106 GLY A O 1
ATOM 874 N N . ALA A 1 107 ? -0.848 -6.221 -16.412 1.00 74.81 107 ALA A N 1
ATOM 875 C CA . ALA A 1 107 ? -0.495 -5.912 -15.020 1.00 74.81 107 ALA A CA 1
ATOM 876 C C . ALA A 1 107 ? -0.235 -7.202 -14.215 1.00 74.81 107 ALA A C 1
ATOM 878 O O . ALA A 1 107 ? -1.065 -7.625 -13.408 1.00 74.81 107 ALA A O 1
ATOM 879 N N . VAL A 1 108 ? 0.896 -7.860 -14.472 1.00 73.62 108 VAL A N 1
ATOM 880 C CA . VAL A 1 108 ? 1.229 -9.199 -13.944 1.00 73.62 108 VAL A CA 1
ATOM 881 C C . VAL A 1 108 ? 1.161 -9.268 -12.414 1.00 73.62 108 VAL A C 1
ATOM 883 O O . VAL A 1 108 ? 0.525 -10.160 -11.865 1.00 73.62 108 VAL A O 1
ATOM 886 N N . THR A 1 109 ? 1.711 -8.282 -11.707 1.00 76.69 109 THR A N 1
ATOM 887 C CA . THR A 1 109 ? 1.709 -8.252 -10.233 1.00 76.69 109 THR A CA 1
ATOM 888 C C . THR A 1 109 ? 0.328 -8.039 -9.613 1.00 76.69 109 THR A C 1
ATOM 890 O O . THR A 1 109 ? 0.113 -8.353 -8.439 1.00 76.69 109 THR A O 1
ATOM 893 N N . VAL A 1 110 ? -0.603 -7.439 -10.356 1.00 85.25 110 VAL A N 1
ATOM 894 C CA . VAL A 1 110 ? -2.002 -7.263 -9.944 1.00 85.25 110 VAL A CA 1
ATOM 895 C C . VAL A 1 110 ? -2.811 -8.506 -10.307 1.00 85.25 110 VAL A C 1
ATOM 897 O O . VAL A 1 110 ? -3.671 -8.928 -9.536 1.00 85.25 110 VAL A O 1
ATOM 900 N N . ARG A 1 111 ? -2.490 -9.142 -11.438 1.00 83.56 111 ARG A N 1
ATOM 901 C CA . ARG A 1 111 ? -3.041 -10.440 -11.831 1.00 83.56 111 ARG A CA 1
ATOM 902 C C . ARG A 1 111 ? -2.702 -11.526 -10.815 1.00 83.56 111 ARG A C 1
ATOM 904 O O . ARG A 1 111 ? -3.615 -12.222 -10.395 1.00 83.56 111 ARG A O 1
ATOM 911 N N . ASP A 1 112 ? -1.455 -11.604 -10.354 1.00 85.00 112 ASP A N 1
ATOM 912 C CA . ASP A 1 112 ? -1.045 -12.570 -9.328 1.00 85.00 112 ASP A CA 1
ATOM 913 C C . ASP A 1 112 ? -1.874 -12.408 -8.039 1.00 85.00 112 ASP A C 1
ATOM 915 O O . ASP A 1 112 ? -2.242 -13.394 -7.414 1.00 85.00 112 ASP A O 1
ATOM 919 N N . LEU A 1 113 ? -2.221 -11.169 -7.658 1.00 88.25 113 LEU A N 1
ATOM 920 C CA . LEU A 1 113 ? -3.116 -10.898 -6.526 1.00 88.25 113 LEU A CA 1
ATOM 921 C C . LEU A 1 113 ? -4.568 -11.310 -6.826 1.00 88.25 113 LEU A C 1
ATOM 923 O O . LEU A 1 113 ? -5.287 -11.766 -5.941 1.00 88.25 113 LEU A O 1
ATOM 927 N N . TYR A 1 114 ? -5.022 -11.109 -8.063 1.00 88.31 114 TYR A N 1
ATOM 928 C CA . TYR A 1 114 ? -6.369 -11.471 -8.498 1.00 88.31 114 TYR A CA 1
ATOM 929 C C . TYR A 1 114 ? -6.586 -12.988 -8.537 1.00 88.31 114 TYR A C 1
ATOM 931 O O . TYR A 1 114 ? -7.659 -13.450 -8.155 1.00 88.31 114 TYR A O 1
ATOM 939 N N . GLU A 1 115 ? -5.583 -13.732 -9.001 1.00 88.62 115 GLU A N 1
ATOM 940 C CA . GLU A 1 115 ? -5.585 -15.194 -9.132 1.00 88.62 115 GLU A CA 1
ATOM 941 C C . GLU A 1 115 ? -5.281 -15.905 -7.799 1.00 88.62 115 GLU A C 1
ATOM 943 O O . GLU A 1 115 ? -5.428 -17.119 -7.690 1.00 88.62 115 GLU A O 1
ATOM 948 N N . ASP A 1 116 ? -4.885 -15.161 -6.764 1.00 89.56 116 ASP A N 1
ATOM 949 C CA . ASP A 1 116 ? -4.610 -15.695 -5.435 1.00 89.56 116 ASP A CA 1
ATOM 950 C C . ASP A 1 116 ? -5.904 -16.071 -4.697 1.00 89.56 116 ASP A C 1
ATOM 952 O O . ASP A 1 116 ? -6.570 -15.225 -4.096 1.00 89.56 116 ASP A O 1
ATOM 956 N N . GLU A 1 117 ? -6.237 -17.361 -4.695 1.00 90.19 117 GLU A N 1
ATOM 957 C CA . GLU A 1 117 ? -7.437 -17.906 -4.045 1.00 90.19 117 GLU A CA 1
ATOM 958 C C . GLU A 1 117 ? -7.503 -17.645 -2.531 1.00 90.19 117 GLU A C 1
ATOM 960 O O . GLU A 1 117 ? -8.592 -17.659 -1.957 1.00 90.19 117 GLU A O 1
ATOM 965 N N . ILE A 1 118 ? -6.366 -17.379 -1.875 1.00 89.19 118 ILE A N 1
ATOM 966 C CA . ILE A 1 118 ? -6.324 -17.052 -0.444 1.00 89.19 118 ILE A CA 1
ATOM 967 C C . ILE A 1 118 ? -6.674 -15.580 -0.232 1.00 89.19 118 ILE A C 1
ATOM 969 O O . ILE A 1 118 ? -7.396 -15.255 0.704 1.00 89.19 118 ILE A O 1
ATOM 973 N N . LEU A 1 119 ? -6.170 -14.677 -1.075 1.00 92.75 119 LEU A N 1
ATOM 974 C CA . LEU A 1 119 ? -6.363 -13.231 -0.911 1.00 92.75 119 LEU A CA 1
ATOM 975 C C . LEU A 1 119 ? -7.672 -12.731 -1.509 1.00 92.75 119 LEU A C 1
ATOM 977 O O . LEU A 1 119 ? -8.329 -11.862 -0.932 1.00 92.75 119 LEU A O 1
ATOM 981 N N . LYS A 1 120 ? -8.048 -13.270 -2.670 1.00 91.88 120 LYS A N 1
ATOM 982 C CA . LYS A 1 120 ? -9.176 -12.798 -3.468 1.00 91.88 120 LYS A CA 1
ATOM 983 C C . LYS A 1 120 ? -10.493 -12.700 -2.684 1.00 91.88 120 LYS A C 1
ATOM 985 O O . LYS A 1 120 ? -11.169 -11.684 -2.859 1.00 91.88 120 LYS A O 1
ATOM 990 N N . PRO A 1 121 ? -10.859 -13.656 -1.803 1.00 94.81 121 PRO A N 1
ATOM 991 C CA . PRO A 1 121 ? -12.101 -13.580 -1.032 1.00 94.81 121 PRO A CA 1
ATOM 992 C C . PRO A 1 121 ? -12.177 -12.394 -0.062 1.00 94.81 121 PRO A C 1
ATOM 994 O O . PRO A 1 121 ? -13.278 -11.952 0.258 1.00 94.81 121 PRO A O 1
ATOM 997 N N . HIS A 1 122 ? -11.035 -11.860 0.382 1.00 95.31 122 HIS A N 1
ATOM 998 C CA . HIS A 1 122 ? -10.978 -10.769 1.359 1.00 95.31 122 HIS A CA 1
ATOM 999 C C . HIS A 1 122 ? -11.037 -9.371 0.730 1.00 95.31 122 HIS A C 1
ATOM 1001 O O . HIS A 1 122 ? -11.208 -8.372 1.436 1.00 95.31 122 HIS A O 1
ATOM 1007 N N . LEU A 1 123 ? -10.876 -9.269 -0.593 1.00 96.06 123 LEU A N 1
ATOM 1008 C CA . LEU A 1 123 ? -10.777 -8.001 -1.312 1.00 96.06 123 LEU A CA 1
ATOM 1009 C C . LEU A 1 123 ? -12.071 -7.702 -2.071 1.00 96.06 123 LEU A C 1
ATOM 1011 O O . LEU A 1 123 ? -12.548 -8.504 -2.869 1.00 96.06 123 LEU A O 1
ATOM 1015 N N . PHE A 1 124 ? -12.617 -6.500 -1.879 1.00 95.75 124 PHE A N 1
ATOM 1016 C CA . PHE A 1 124 ? -13.817 -6.049 -2.591 1.00 95.75 124 PHE A CA 1
ATOM 1017 C C . PHE A 1 124 ? -13.525 -5.738 -4.062 1.00 95.75 124 PHE A C 1
ATOM 1019 O O . PHE A 1 124 ? -14.264 -6.144 -4.959 1.00 95.75 124 PHE A O 1
ATOM 1026 N N . LYS A 1 125 ? -12.435 -5.010 -4.310 1.00 94.94 125 LYS A N 1
ATOM 1027 C CA . LYS A 1 125 ? -11.945 -4.677 -5.648 1.00 94.94 125 LYS A CA 1
ATOM 1028 C C . LYS A 1 125 ? -10.427 -4.707 -5.674 1.00 94.94 125 LYS A C 1
ATOM 1030 O O . LYS A 1 125 ? -9.776 -4.403 -4.679 1.00 94.94 125 LYS A O 1
ATOM 1035 N N . ILE A 1 126 ? -9.898 -5.045 -6.842 1.00 94.19 126 ILE A N 1
ATOM 1036 C CA . ILE A 1 126 ? -8.480 -4.976 -7.175 1.00 94.19 126 ILE A CA 1
ATOM 1037 C C . ILE A 1 126 ? -8.371 -4.044 -8.378 1.00 94.19 126 ILE A C 1
ATOM 1039 O O . ILE A 1 126 ? -9.114 -4.212 -9.349 1.00 94.19 126 ILE A O 1
ATOM 1043 N N . VAL A 1 127 ? -7.497 -3.050 -8.275 1.00 91.69 127 VAL A N 1
ATOM 1044 C CA . VAL A 1 127 ? -7.332 -1.988 -9.263 1.00 91.69 127 VAL A CA 1
ATOM 1045 C C . VAL A 1 127 ? -5.860 -1.882 -9.621 1.00 91.69 127 VAL A C 1
ATOM 1047 O O . VAL A 1 127 ? -5.028 -1.625 -8.750 1.00 91.69 127 VAL A O 1
ATOM 1050 N N . ALA A 1 128 ? -5.558 -2.055 -10.903 1.00 88.31 128 ALA A N 1
ATOM 1051 C CA . ALA A 1 128 ? -4.275 -1.666 -11.465 1.00 88.31 128 ALA A CA 1
ATOM 1052 C C . ALA A 1 128 ? -4.372 -0.212 -11.931 1.00 88.31 128 ALA A C 1
ATOM 1054 O O . ALA A 1 128 ? -5.337 0.143 -12.610 1.00 88.31 128 ALA A O 1
ATOM 1055 N N . THR A 1 129 ? -3.395 0.628 -11.602 1.00 85.06 129 THR A N 1
ATOM 1056 C CA . THR A 1 129 ? -3.294 1.950 -12.222 1.00 85.06 129 THR A CA 1
ATOM 1057 C C . THR A 1 129 ? -1.984 2.115 -12.955 1.00 85.06 129 THR A C 1
ATOM 1059 O O . THR A 1 129 ? -0.964 1.558 -12.559 1.00 85.06 129 THR A O 1
ATOM 1062 N N . ASP A 1 130 ? -1.998 2.899 -14.021 1.00 77.12 130 ASP A N 1
ATOM 1063 C CA . ASP A 1 130 ? -0.792 3.200 -14.783 1.00 77.12 130 ASP A CA 1
ATOM 1064 C C . ASP A 1 130 ? -0.652 4.705 -14.991 1.00 77.12 130 ASP A C 1
ATOM 1066 O O . ASP A 1 130 ? -1.628 5.457 -14.910 1.00 77.12 130 ASP A O 1
ATOM 1070 N N . ILE A 1 131 ? 0.591 5.145 -15.148 1.00 76.38 131 ILE A N 1
ATOM 1071 C CA . ILE A 1 131 ? 0.940 6.561 -15.112 1.00 76.38 131 ILE A CA 1
ATOM 1072 C C . ILE A 1 131 ? 0.769 7.138 -16.507 1.00 76.38 131 ILE A C 1
ATOM 1074 O O . ILE A 1 131 ? 1.527 6.812 -17.422 1.00 76.38 131 ILE A O 1
ATOM 1078 N N . ASN A 1 132 ? -0.196 8.039 -16.648 1.00 71.56 132 ASN A N 1
ATOM 1079 C CA . ASN A 1 132 ? -0.366 8.794 -17.872 1.00 71.56 132 ASN A CA 1
ATOM 1080 C C . ASN A 1 132 ? 0.622 9.967 -17.882 1.00 71.56 132 ASN A C 1
ATOM 1082 O O . ASN A 1 132 ? 0.415 10.996 -17.236 1.00 71.56 132 ASN A O 1
ATOM 1086 N N . ASP A 1 133 ? 1.722 9.784 -18.607 1.00 66.88 133 ASP A N 1
ATOM 1087 C CA . ASP A 1 133 ? 2.676 10.844 -18.896 1.00 66.88 133 ASP A CA 1
ATOM 1088 C C . ASP A 1 133 ? 2.431 11.399 -20.301 1.00 66.88 133 ASP A C 1
ATOM 1090 O O . ASP A 1 133 ? 2.891 10.851 -21.305 1.00 66.88 133 ASP A O 1
ATOM 1094 N N . THR A 1 134 ? 1.725 12.525 -20.361 1.00 64.25 134 THR A N 1
ATOM 1095 C CA . THR A 1 134 ? 1.364 13.193 -21.615 1.00 64.25 134 THR A CA 1
ATOM 1096 C C . THR A 1 134 ? 2.565 13.774 -22.363 1.00 64.25 134 THR A C 1
ATOM 1098 O O . THR A 1 134 ? 2.411 14.215 -23.498 1.00 64.25 134 THR A O 1
ATOM 1101 N N . SER A 1 135 ? 3.758 13.809 -21.755 1.00 59.72 135 SER A N 1
ATOM 1102 C CA . SER A 1 135 ? 4.979 14.273 -22.425 1.00 59.72 135 SER A CA 1
ATOM 1103 C C . SER A 1 135 ? 5.614 13.217 -23.342 1.00 59.72 135 SER A C 1
ATOM 1105 O O . SER A 1 135 ? 6.519 13.546 -24.111 1.00 59.72 135 SER A O 1
ATOM 1107 N N . PHE A 1 136 ? 5.130 11.967 -23.316 1.00 56.03 136 PHE A N 1
ATOM 1108 C CA . PHE A 1 136 ? 5.607 10.884 -24.177 1.00 56.03 136 PHE A CA 1
ATOM 1109 C C . PHE A 1 136 ? 4.437 10.162 -24.865 1.00 56.03 136 PHE A C 1
ATOM 1111 O O . PHE A 1 136 ? 3.615 9.522 -24.221 1.00 56.03 136 PHE A O 1
ATOM 1118 N N . ASP A 1 137 ? 4.397 10.173 -26.200 1.00 50.59 137 ASP A N 1
ATOM 1119 C CA . ASP A 1 137 ? 3.311 9.527 -26.962 1.00 50.59 137 ASP A CA 1
ATOM 1120 C C . ASP A 1 137 ? 3.295 7.988 -26.859 1.00 50.59 137 ASP A C 1
ATOM 1122 O O . ASP A 1 137 ? 2.283 7.353 -27.146 1.00 50.59 137 ASP A O 1
ATOM 1126 N N . HIS A 1 138 ? 4.397 7.363 -26.429 1.00 50.16 138 HIS A N 1
ATOM 1127 C CA . HIS A 1 138 ? 4.545 5.902 -26.384 1.00 50.16 138 HIS A CA 1
ATOM 1128 C C . HIS A 1 138 ? 4.193 5.255 -25.036 1.00 50.16 138 HIS A C 1
ATOM 1130 O O . HIS A 1 138 ? 4.237 4.033 -24.928 1.00 50.16 138 HIS A O 1
ATOM 1136 N N . THR A 1 139 ? 3.829 6.029 -24.010 1.00 50.34 139 THR A N 1
ATOM 1137 C CA . THR A 1 139 ? 3.393 5.487 -22.706 1.00 50.34 139 THR A CA 1
ATOM 1138 C C . THR A 1 139 ? 1.925 5.052 -22.683 1.00 50.34 139 THR A C 1
ATOM 1140 O O . THR A 1 139 ? 1.437 4.589 -21.660 1.00 50.34 139 THR A O 1
ATOM 1143 N N . ARG A 1 140 ? 1.221 5.118 -23.820 1.00 50.97 140 ARG A N 1
ATOM 1144 C CA . ARG A 1 140 ? -0.205 4.777 -23.953 1.00 50.97 140 ARG A CA 1
ATOM 1145 C C . ARG A 1 140 ? -0.468 3.276 -24.146 1.00 50.97 140 ARG A C 1
ATOM 1147 O O . ARG A 1 140 ? -1.264 2.881 -24.996 1.00 50.97 140 ARG A O 1
ATOM 1154 N N . TYR A 1 141 ? 0.170 2.409 -23.356 1.00 55.44 141 TYR A N 1
ATOM 1155 C CA . TYR A 1 141 ? -0.075 0.951 -23.411 1.00 55.44 141 TYR A CA 1
ATOM 1156 C C . TYR A 1 141 ? -1.545 0.581 -23.151 1.00 55.44 141 TYR A C 1
ATOM 1158 O O . TYR A 1 141 ? -2.033 -0.469 -23.570 1.00 55.44 141 TYR A O 1
ATOM 1166 N N . ILE A 1 142 ? -2.262 1.489 -22.504 1.00 56.28 142 ILE A N 1
ATOM 1167 C CA . ILE A 1 142 ? -3.672 1.412 -22.156 1.00 56.28 142 ILE A CA 1
ATOM 1168 C C . ILE A 1 142 ? -4.564 1.569 -23.384 1.00 56.28 142 ILE A C 1
ATOM 1170 O O . ILE A 1 142 ? -5.475 0.767 -23.565 1.00 56.28 142 ILE A O 1
ATOM 1174 N N . GLU A 1 143 ? -4.290 2.553 -24.248 1.00 52.28 143 GLU A N 1
ATOM 1175 C CA . GLU A 1 143 ? -5.035 2.738 -25.501 1.00 52.28 143 GLU A CA 1
ATOM 1176 C C . GLU A 1 143 ? -4.875 1.509 -26.407 1.00 52.28 143 GLU A C 1
ATOM 1178 O O . GLU A 1 143 ? -5.830 1.091 -27.057 1.00 52.28 143 GLU A O 1
ATOM 1183 N N . ILE A 1 144 ? -3.697 0.875 -26.398 1.00 52.28 144 ILE A N 1
ATOM 1184 C CA . ILE A 1 144 ? -3.450 -0.377 -27.128 1.00 52.28 144 ILE A CA 1
ATOM 1185 C C . ILE A 1 144 ? -4.281 -1.521 -26.526 1.00 52.28 144 ILE A C 1
ATOM 1187 O O . ILE A 1 144 ? -4.942 -2.261 -27.251 1.00 52.28 144 ILE A O 1
ATOM 1191 N N . HIS A 1 145 ? -4.304 -1.667 -25.196 1.00 57.50 145 HIS A N 1
ATOM 1192 C CA . HIS A 1 145 ? -5.065 -2.744 -24.559 1.00 57.50 145 HIS A CA 1
ATOM 1193 C C . HIS A 1 145 ? -6.585 -2.575 -24.699 1.00 57.50 145 HIS A C 1
ATOM 1195 O O . HIS A 1 145 ? -7.269 -3.552 -24.994 1.00 57.50 145 HIS A O 1
ATOM 1201 N N . MET A 1 146 ? -7.110 -1.355 -24.534 1.00 59.91 146 MET A N 1
ATOM 1202 C CA . MET A 1 146 ? -8.547 -1.074 -24.652 1.00 59.91 146 MET A CA 1
ATOM 1203 C C . MET A 1 146 ? -9.105 -1.364 -26.053 1.00 59.91 146 MET A C 1
ATOM 1205 O O . MET A 1 146 ? -10.293 -1.655 -26.176 1.00 59.91 146 MET A O 1
ATOM 1209 N N . ASN A 1 147 ? -8.268 -1.295 -27.093 1.00 60.09 147 ASN A N 1
ATOM 1210 C CA . ASN A 1 147 ? -8.704 -1.419 -28.483 1.00 60.09 147 ASN A CA 1
ATOM 1211 C C . ASN A 1 147 ? -8.389 -2.783 -29.127 1.00 60.09 147 ASN A C 1
ATOM 1213 O O . ASN A 1 147 ? -9.047 -3.142 -30.101 1.00 60.09 147 ASN A O 1
ATOM 1217 N N . GLU A 1 148 ? -7.415 -3.550 -28.618 1.00 54.25 148 GLU A N 1
ATOM 1218 C CA . GLU A 1 148 ? -6.873 -4.719 -29.339 1.00 54.25 148 GLU A CA 1
ATOM 1219 C C . GLU A 1 148 ? -6.997 -6.072 -28.605 1.00 54.25 148 GLU A C 1
ATOM 1221 O O . GLU A 1 148 ? -6.579 -7.091 -29.161 1.00 54.25 148 GLU A O 1
ATOM 1226 N N . ARG A 1 149 ? -7.524 -6.141 -27.366 1.00 62.28 1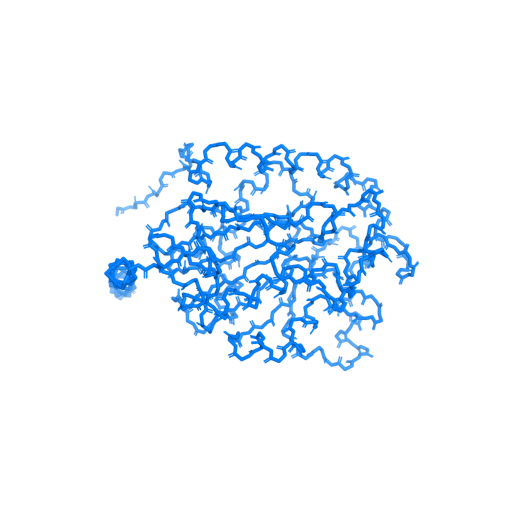49 ARG A N 1
ATOM 1227 C CA . ARG A 1 149 ? -7.484 -7.379 -26.549 1.00 62.28 149 ARG A CA 1
ATOM 1228 C C . ARG A 1 149 ? -8.710 -7.635 -25.670 1.00 62.28 149 ARG A C 1
ATOM 1230 O O . ARG A 1 149 ? -9.528 -6.755 -25.429 1.00 62.28 149 ARG A O 1
ATOM 1237 N N . GLU A 1 150 ? -8.802 -8.874 -25.171 1.00 62.06 150 GLU A N 1
ATOM 1238 C CA . GLU A 1 150 ? -9.731 -9.232 -24.096 1.00 62.06 150 GLU A CA 1
ATOM 1239 C C . GLU A 1 150 ? -9.501 -8.349 -22.858 1.00 62.06 150 GLU A C 1
ATOM 1241 O O . GLU A 1 150 ? -8.345 -8.092 -22.504 1.00 62.06 150 GLU A O 1
ATOM 1246 N N . PRO A 1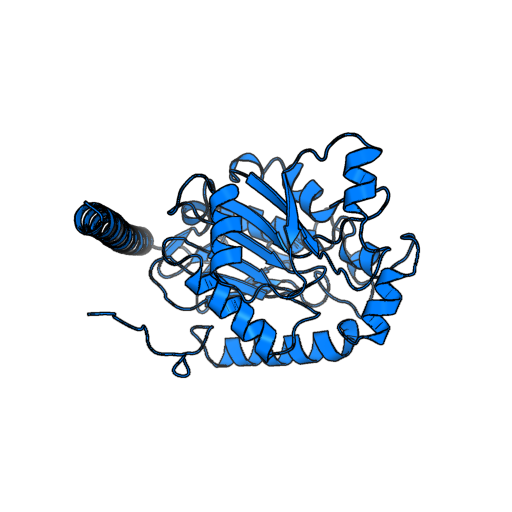 151 ? -10.579 -7.903 -22.188 1.00 67.62 151 PRO A N 1
ATOM 1247 C CA . PRO A 1 151 ? -10.476 -7.021 -21.034 1.00 67.62 151 PRO A CA 1
ATOM 1248 C C . PRO A 1 151 ? -9.746 -7.699 -19.869 1.00 67.62 151 PRO A C 1
ATOM 1250 O O . PRO A 1 151 ? -9.915 -8.895 -19.618 1.00 67.62 151 PRO A O 1
ATOM 1253 N N . PHE A 1 152 ? -8.973 -6.921 -19.103 1.00 70.94 152 PHE A N 1
ATOM 1254 C CA . PHE A 1 152 ? -8.382 -7.409 -17.857 1.00 70.94 152 PHE A CA 1
ATOM 1255 C C . PHE A 1 152 ? -9.459 -7.943 -16.896 1.00 70.94 152 PHE A C 1
ATOM 1257 O O . PHE A 1 152 ? -10.541 -7.362 -16.790 1.00 70.94 152 PHE A O 1
ATOM 1264 N N . PRO A 1 153 ? -9.158 -8.996 -16.111 1.00 77.62 153 PRO A N 1
ATOM 1265 C CA . PRO A 1 153 ? -10.117 -9.554 -15.157 1.00 77.62 153 PRO A CA 1
ATOM 1266 C C . PRO A 1 153 ? -10.331 -8.664 -13.913 1.00 77.62 153 PRO A C 1
ATOM 1268 O O . PRO A 1 153 ? -11.081 -9.020 -13.003 1.00 77.62 153 PRO A O 1
ATOM 1271 N N . PHE A 1 154 ? -9.684 -7.499 -13.852 1.00 84.19 154 PHE A N 1
ATOM 1272 C CA . PHE A 1 154 ? -9.730 -6.528 -12.760 1.00 84.19 154 PHE A CA 1
ATOM 1273 C C . PHE A 1 154 ? -9.874 -5.101 -13.299 1.00 84.19 154 PHE A C 1
ATOM 1275 O O . PHE A 1 154 ? -9.679 -4.841 -14.484 1.00 84.19 154 PHE A O 1
ATOM 1282 N N . ALA A 1 155 ? -10.227 -4.170 -12.411 1.00 86.69 155 ALA A N 1
ATOM 1283 C CA . ALA A 1 155 ? -10.399 -2.775 -12.785 1.00 86.69 155 ALA A CA 1
ATOM 1284 C C . ALA A 1 155 ? -9.056 -2.125 -13.134 1.00 86.69 155 ALA A C 1
ATOM 1286 O O . ALA A 1 155 ? -8.017 -2.453 -12.554 1.00 86.69 155 ALA A O 1
ATOM 1287 N N . PHE A 1 156 ? -9.111 -1.168 -14.052 1.00 81.19 156 PHE A N 1
ATOM 1288 C CA . PHE A 1 156 ? -7.952 -0.436 -14.523 1.00 81.19 156 PHE A CA 1
ATOM 1289 C C . PHE A 1 156 ? -8.237 1.074 -14.559 1.00 81.19 156 PHE A C 1
ATOM 1291 O O . PHE A 1 156 ? -9.367 1.468 -14.853 1.00 81.19 156 PHE A O 1
ATOM 1298 N N . ASN A 1 157 ? -7.239 1.913 -14.251 1.00 83.31 157 ASN A N 1
ATOM 1299 C CA . ASN A 1 157 ? -7.361 3.371 -14.335 1.00 83.31 157 ASN A CA 1
ATOM 1300 C C . ASN A 1 157 ? -6.038 4.080 -14.666 1.00 83.31 157 ASN A C 1
ATOM 1302 O O . ASN A 1 157 ? -4.977 3.692 -14.185 1.00 83.31 157 ASN A O 1
ATOM 1306 N N . GLU A 1 158 ? -6.115 5.191 -15.392 1.00 81.38 158 GLU A N 1
ATOM 1307 C CA . GLU A 1 158 ? -4.987 6.115 -15.543 1.00 81.38 158 GLU A CA 1
ATOM 1308 C C . GLU A 1 158 ? -4.868 7.047 -14.343 1.00 81.38 158 GLU A C 1
ATOM 1310 O O . GLU A 1 158 ? -5.875 7.541 -13.830 1.00 81.38 158 GLU A O 1
ATOM 1315 N N . ILE A 1 159 ? -3.633 7.308 -13.920 1.00 83.12 159 ILE A N 1
ATOM 1316 C CA . ILE A 1 159 ? -3.300 8.277 -12.875 1.00 83.12 159 ILE A CA 1
ATOM 1317 C C . ILE A 1 159 ? -2.278 9.301 -13.386 1.00 83.12 159 ILE A C 1
ATOM 1319 O O . ILE A 1 159 ? -1.475 8.971 -14.263 1.00 83.12 159 ILE A O 1
ATOM 1323 N N . PRO A 1 160 ? -2.283 10.539 -12.858 1.00 83.31 160 PRO A N 1
ATOM 1324 C CA . PRO A 1 160 ? -1.249 11.520 -13.169 1.00 83.31 160 PRO A CA 1
ATOM 1325 C C . PRO A 1 160 ? 0.129 11.061 -12.678 1.00 83.31 160 PRO A C 1
ATOM 1327 O O . PRO A 1 160 ? 0.246 10.192 -11.812 1.00 83.31 160 PRO A O 1
ATOM 1330 N N . VAL A 1 161 ? 1.180 11.691 -13.212 1.00 79.38 161 VAL A N 1
ATOM 1331 C CA . VAL A 1 161 ? 2.566 11.463 -12.771 1.00 79.38 161 VAL A CA 1
ATOM 1332 C C . VAL A 1 161 ? 2.709 11.748 -11.279 1.00 79.38 161 VAL A C 1
ATOM 1334 O O . VAL A 1 161 ? 3.204 10.888 -10.556 1.00 79.38 161 VAL A O 1
ATOM 1337 N N . LEU A 1 162 ? 2.235 12.907 -10.815 1.00 86.31 162 LEU A N 1
ATOM 1338 C CA . LEU A 1 162 ? 2.218 13.288 -9.404 1.00 86.31 162 LEU A CA 1
ATOM 1339 C C . LEU A 1 162 ? 0.818 13.074 -8.809 1.00 86.31 162 LEU A C 1
ATOM 1341 O O . LEU A 1 162 ? -0.175 13.577 -9.326 1.00 86.31 162 LEU A O 1
ATOM 1345 N N . LEU A 1 163 ? 0.753 12.292 -7.732 1.00 89.50 163 LEU A N 1
ATOM 1346 C CA . LEU A 1 163 ? -0.433 12.010 -6.925 1.00 89.50 163 LEU A CA 1
ATOM 1347 C C . LEU A 1 163 ? -0.337 12.782 -5.606 1.00 89.50 163 LEU A C 1
ATOM 1349 O O . LEU A 1 163 ? -0.228 12.195 -4.530 1.00 89.50 163 LEU A O 1
ATOM 1353 N N . ASP A 1 164 ? -0.343 14.099 -5.704 1.00 88.06 164 ASP A N 1
ATOM 1354 C CA . ASP A 1 164 ? -0.228 15.068 -4.609 1.00 88.06 164 ASP A CA 1
ATOM 1355 C C . ASP A 1 164 ? -1.535 15.853 -4.373 1.00 88.06 164 ASP A C 1
ATOM 1357 O O . ASP A 1 164 ? -1.645 16.612 -3.414 1.00 88.06 164 ASP A O 1
ATOM 1361 N N . ASP A 1 165 ? -2.561 15.646 -5.205 1.00 92.44 165 ASP A N 1
ATOM 1362 C CA . ASP A 1 165 ? -3.894 16.203 -4.977 1.00 92.44 165 ASP A CA 1
ATOM 1363 C C . ASP A 1 165 ? -4.764 15.244 -4.135 1.00 92.44 165 ASP A C 1
ATOM 1365 O O . ASP A 1 165 ? -5.186 14.178 -4.616 1.00 92.44 165 ASP A O 1
ATOM 1369 N N . PRO A 1 166 ? -5.114 15.608 -2.885 1.00 94.38 166 PRO A N 1
ATOM 1370 C CA . PRO A 1 166 ? -5.978 14.787 -2.048 1.00 94.38 166 PRO A CA 1
ATOM 1371 C C . PRO A 1 166 ? -7.397 14.624 -2.611 1.00 94.38 166 PRO A C 1
ATOM 1373 O O . PRO A 1 166 ? -8.054 13.628 -2.294 1.00 94.38 166 PRO A O 1
ATOM 1376 N N . GLU A 1 167 ? -7.910 15.555 -3.422 1.00 94.31 167 GLU A N 1
ATOM 1377 C CA . GLU A 1 167 ? -9.245 15.410 -4.011 1.00 94.31 167 GLU A CA 1
ATOM 1378 C C . GLU A 1 167 ? -9.246 14.354 -5.119 1.00 94.31 167 GLU A C 1
ATOM 1380 O O . GLU A 1 167 ? -10.127 13.489 -5.130 1.00 94.31 167 GLU A O 1
ATOM 1385 N N . TYR A 1 168 ? -8.225 14.338 -5.980 1.00 93.12 168 TYR A N 1
ATOM 1386 C CA . TYR A 1 168 ? -8.049 13.273 -6.966 1.00 93.12 168 TYR A CA 1
ATOM 1387 C C . TYR A 1 168 ? -7.959 11.890 -6.301 1.00 93.12 168 TYR A C 1
ATOM 1389 O O . TYR A 1 168 ? -8.707 10.974 -6.657 1.00 93.12 168 TYR A O 1
ATOM 1397 N N . ILE A 1 169 ? -7.112 11.741 -5.274 1.00 94.50 169 ILE A N 1
ATOM 1398 C CA . ILE A 1 169 ? -6.983 10.479 -4.524 1.00 94.50 169 ILE A CA 1
ATOM 1399 C C . ILE A 1 169 ? -8.325 10.083 -3.897 1.00 94.50 169 ILE A C 1
ATOM 1401 O O . ILE A 1 169 ? -8.705 8.911 -3.923 1.00 94.50 169 ILE A O 1
ATOM 1405 N N . ARG A 1 170 ? -9.076 11.042 -3.348 1.00 94.38 170 ARG A N 1
ATOM 1406 C CA . ARG A 1 170 ? -10.396 10.790 -2.756 1.00 94.38 170 ARG A CA 1
ATOM 1407 C C . ARG A 1 170 ? -11.403 10.301 -3.792 1.00 94.38 170 ARG A C 1
ATOM 1409 O O . ARG A 1 170 ? -12.189 9.401 -3.495 1.00 94.38 170 ARG A O 1
ATOM 1416 N N . ILE A 1 171 ? -11.405 10.882 -4.990 1.00 93.19 171 ILE A N 1
ATOM 1417 C CA . ILE A 1 171 ? -12.258 10.436 -6.096 1.00 93.19 171 ILE A CA 1
ATOM 1418 C C . ILE A 1 171 ? -11.883 9.005 -6.481 1.00 93.19 171 ILE A C 1
ATOM 1420 O O . ILE A 1 171 ? -12.761 8.140 -6.524 1.00 93.19 171 ILE A O 1
ATOM 1424 N N . LEU A 1 172 ? -10.588 8.741 -6.669 1.00 92.25 172 LEU A N 1
ATOM 1425 C CA . LEU A 1 172 ? -10.073 7.421 -7.015 1.00 92.25 172 LEU A CA 1
ATOM 1426 C C . LEU A 1 172 ? -10.512 6.363 -5.992 1.00 92.25 172 LEU A C 1
ATOM 1428 O O . LEU A 1 172 ? -11.089 5.339 -6.357 1.00 92.25 172 LEU A O 1
ATOM 1432 N N . THR A 1 173 ? -10.319 6.622 -4.697 1.00 93.62 173 THR A N 1
ATOM 1433 C CA . THR A 1 173 ? -10.712 5.668 -3.651 1.00 93.62 173 THR A CA 1
ATOM 1434 C C . THR A 1 173 ? -12.220 5.509 -3.553 1.00 93.62 173 THR A C 1
ATOM 1436 O O . THR A 1 173 ? -12.699 4.399 -3.336 1.00 93.62 173 THR A O 1
ATOM 1439 N N . LYS A 1 174 ? -12.997 6.578 -3.745 1.00 92.31 174 LYS A N 1
ATOM 1440 C CA . LYS A 1 174 ? -14.464 6.528 -3.710 1.00 92.31 174 LYS A CA 1
ATOM 1441 C C . LYS A 1 174 ? -15.060 5.683 -4.839 1.00 92.31 174 LYS A C 1
ATOM 1443 O O . LYS A 1 174 ? -16.072 5.032 -4.608 1.00 92.31 174 LYS A O 1
ATOM 1448 N N . ILE A 1 175 ? -14.462 5.685 -6.031 1.00 93.12 175 ILE A N 1
ATOM 1449 C CA . ILE A 1 175 ? -14.928 4.882 -7.178 1.00 93.12 175 ILE A CA 1
ATOM 1450 C C . ILE A 1 175 ? -14.776 3.378 -6.903 1.00 93.12 175 ILE A C 1
ATOM 1452 O O . ILE A 1 175 ? -15.615 2.561 -7.308 1.00 93.12 175 ILE A O 1
ATOM 1456 N N . TYR A 1 176 ? -13.697 2.998 -6.216 1.00 94.19 176 TYR A N 1
ATOM 1457 C CA . TYR A 1 176 ? -13.336 1.594 -6.044 1.00 94.19 176 TYR A CA 1
ATOM 1458 C C . TYR A 1 176 ? -13.715 1.007 -4.684 1.00 94.19 176 TYR A C 1
ATOM 1460 O O . TYR A 1 176 ? -13.973 -0.192 -4.612 1.00 94.19 176 TYR A O 1
ATOM 1468 N N . ALA A 1 177 ? -13.846 1.827 -3.644 1.00 93.75 177 ALA A N 1
ATOM 1469 C CA . ALA A 1 177 ? -14.307 1.388 -2.335 1.00 93.75 177 ALA A CA 1
ATOM 1470 C C . ALA A 1 177 ? -15.820 1.142 -2.284 1.00 93.75 177 ALA A C 1
ATOM 1472 O O . ALA A 1 177 ? -16.606 1.814 -2.948 1.00 93.75 177 ALA A O 1
ATOM 1473 N N . LYS A 1 178 ? -16.236 0.203 -1.426 1.00 92.50 178 LYS A N 1
ATOM 1474 C CA . LYS A 1 178 ? -17.653 -0.111 -1.184 1.00 92.50 178 LYS A CA 1
ATOM 1475 C C . LYS A 1 178 ? -18.417 1.073 -0.578 1.00 92.50 178 LYS A C 1
ATOM 1477 O O . LYS A 1 178 ? -19.545 1.351 -0.970 1.00 92.50 178 LYS A O 1
ATOM 1482 N N . ASP A 1 179 ? -17.807 1.763 0.379 1.00 92.00 179 ASP A N 1
ATOM 1483 C CA . ASP A 1 179 ? -18.328 2.986 0.998 1.00 92.00 179 ASP A CA 1
ATOM 1484 C C . ASP A 1 179 ? -17.177 3.865 1.518 1.00 92.00 179 ASP A C 1
ATOM 1486 O O . ASP A 1 179 ? -16.013 3.546 1.295 1.00 92.00 179 ASP A O 1
ATOM 1490 N N . GLU A 1 180 ? -17.470 4.977 2.201 1.00 90.69 180 GLU A N 1
ATOM 1491 C CA . GLU A 1 180 ? -16.471 5.932 2.721 1.00 90.69 180 GLU A CA 1
ATOM 1492 C C . GLU A 1 180 ? -15.692 5.464 3.964 1.00 90.69 180 GLU A C 1
ATOM 1494 O O . GLU A 1 180 ? -14.704 6.094 4.343 1.00 90.69 180 GLU A O 1
ATOM 1499 N N . PHE A 1 181 ? -16.114 4.365 4.589 1.00 93.94 181 PHE A N 1
ATOM 1500 C CA . PHE A 1 181 ? -15.498 3.791 5.792 1.00 93.94 181 PHE A CA 1
ATOM 1501 C C . PHE A 1 181 ? -14.772 2.476 5.513 1.00 93.94 181 PHE A C 1
ATOM 1503 O O . PHE A 1 181 ? -14.104 1.941 6.397 1.00 93.94 181 PHE A O 1
ATOM 1510 N N . SER A 1 182 ? -14.923 1.942 4.303 1.00 95.06 182 SER A N 1
ATOM 1511 C CA . SER A 1 182 ? -14.271 0.713 3.875 1.00 95.06 182 SER A CA 1
ATOM 1512 C C . SER A 1 182 ? -12.747 0.888 3.885 1.00 95.06 182 SER A C 1
ATOM 1514 O O . SER A 1 182 ? -12.253 1.946 3.477 1.00 95.06 182 SER A O 1
ATOM 1516 N N . PRO A 1 183 ? -11.988 -0.111 4.352 1.00 97.19 183 PRO A N 1
ATOM 1517 C CA . PRO A 1 183 ? -10.536 -0.035 4.365 1.00 97.19 183 PRO A CA 1
ATOM 1518 C C . PRO A 1 183 ? -9.965 -0.008 2.942 1.00 97.19 183 PRO A C 1
ATOM 1520 O O . PRO A 1 183 ? -10.598 -0.472 1.988 1.00 97.19 183 PRO A O 1
ATOM 1523 N N . VAL A 1 184 ? -8.766 0.550 2.792 1.00 98.06 184 VAL A N 1
ATOM 1524 C CA . VAL A 1 184 ? -8.060 0.604 1.506 1.00 98.06 184 VAL A CA 1
ATOM 1525 C C . VAL A 1 184 ? -6.633 0.110 1.695 1.00 98.06 184 VAL A C 1
ATOM 1527 O O . VAL A 1 184 ? -5.990 0.399 2.704 1.00 98.06 184 VAL A O 1
ATOM 1530 N N . ILE A 1 185 ? -6.162 -0.656 0.718 1.00 98.38 185 ILE A N 1
ATOM 1531 C CA . ILE A 1 185 ? -4.785 -1.116 0.622 1.00 98.38 185 ILE A CA 1
ATOM 1532 C C . ILE A 1 185 ? -4.181 -0.448 -0.607 1.00 98.38 185 ILE A C 1
ATOM 1534 O O . ILE A 1 185 ? -4.688 -0.617 -1.715 1.00 98.38 185 ILE A O 1
ATOM 1538 N N . PHE A 1 186 ? -3.111 0.307 -0.405 1.00 97.31 186 PHE A N 1
ATOM 1539 C CA . PHE A 1 186 ? -2.327 0.895 -1.480 1.00 97.31 186 PHE A CA 1
ATOM 1540 C C . PHE A 1 186 ? -1.039 0.110 -1.683 1.00 97.31 186 PHE A C 1
ATOM 1542 O O . PHE A 1 186 ? -0.460 -0.421 -0.728 1.00 97.31 186 PHE A O 1
ATOM 1549 N N . ARG A 1 187 ? -0.563 0.085 -2.923 1.00 93.62 187 ARG A N 1
ATOM 1550 C CA . ARG A 1 187 ? 0.776 -0.383 -3.268 1.00 93.62 187 ARG A CA 1
ATOM 1551 C C . ARG A 1 187 ? 1.418 0.588 -4.259 1.00 93.62 187 ARG A C 1
ATOM 1553 O O . ARG A 1 187 ? 0.731 1.077 -5.141 1.00 93.62 187 ARG A O 1
ATOM 1560 N N . SER A 1 188 ? 2.700 0.897 -4.083 1.00 89.75 188 SER A N 1
ATOM 1561 C CA . SER A 1 188 ? 3.527 1.682 -5.013 1.00 89.75 188 SER A CA 1
ATOM 1562 C C . SER A 1 188 ? 4.937 1.110 -4.973 1.00 89.75 188 SER A C 1
ATOM 1564 O O . SER A 1 188 ? 5.627 1.250 -3.965 1.00 89.75 188 SER A O 1
ATOM 1566 N N . THR A 1 189 ? 5.327 0.360 -6.004 1.00 78.38 189 THR A N 1
ATOM 1567 C CA . THR A 1 189 ? 6.540 -0.495 -5.954 1.00 78.38 189 THR A CA 1
ATOM 1568 C C . THR A 1 189 ? 7.269 -0.660 -7.295 1.00 78.38 189 THR A C 1
ATOM 1570 O O . THR A 1 189 ? 8.389 -1.179 -7.354 1.00 78.38 189 THR A O 1
ATOM 1573 N N . ASN A 1 190 ? 6.634 -0.241 -8.393 1.00 65.94 190 ASN A N 1
ATOM 1574 C CA . ASN A 1 190 ? 7.041 -0.595 -9.754 1.00 65.94 190 ASN A CA 1
ATOM 1575 C C . ASN A 1 190 ? 7.240 0.628 -10.651 1.00 65.94 190 ASN A C 1
ATOM 1577 O O . ASN A 1 190 ? 8.104 0.616 -11.529 1.00 65.94 190 ASN A O 1
ATOM 1581 N N . SER A 1 191 ? 6.474 1.690 -10.445 1.00 64.69 191 SER A N 1
ATOM 1582 C CA . SER A 1 191 ? 6.656 2.987 -11.083 1.00 64.69 191 SER A CA 1
ATOM 1583 C C . SER A 1 191 ? 5.877 4.046 -10.300 1.00 64.69 191 SER A C 1
ATOM 1585 O O . SER A 1 191 ? 4.899 3.735 -9.626 1.00 64.69 191 SER A O 1
ATOM 1587 N N . GLY A 1 192 ? 6.291 5.311 -10.402 1.00 75.69 192 GLY A N 1
ATOM 1588 C CA . GLY A 1 192 ? 5.547 6.423 -9.806 1.00 75.69 192 GLY A CA 1
ATOM 1589 C C . GLY A 1 192 ? 6.064 6.844 -8.433 1.00 75.69 192 GLY A C 1
ATOM 1590 O O . GLY A 1 192 ? 7.262 7.140 -8.347 1.00 75.69 192 GLY A O 1
ATOM 1591 N N . PRO A 1 193 ? 5.202 6.941 -7.399 1.00 79.81 193 PRO A N 1
ATOM 1592 C CA . PRO A 1 193 ? 5.551 7.575 -6.128 1.00 79.81 193 PRO A CA 1
ATOM 1593 C C . PRO A 1 193 ? 6.818 7.043 -5.456 1.00 79.81 193 PRO A C 1
ATOM 1595 O O . PRO A 1 193 ? 7.571 7.811 -4.868 1.00 79.81 193 PRO A O 1
ATOM 1598 N N . ASP A 1 194 ? 7.080 5.744 -5.571 1.00 76.56 194 ASP A N 1
ATOM 1599 C CA . ASP A 1 194 ? 8.180 5.045 -4.900 1.00 76.56 194 ASP A CA 1
ATOM 1600 C C . ASP A 1 194 ? 9.562 5.304 -5.496 1.00 76.56 194 ASP A C 1
ATOM 1602 O O . ASP A 1 194 ? 10.563 5.060 -4.831 1.00 76.56 194 ASP A O 1
ATOM 1606 N N . LEU A 1 195 ? 9.632 5.802 -6.732 1.00 74.00 195 LEU A N 1
ATOM 1607 C CA . LEU A 1 195 ? 10.907 6.030 -7.416 1.00 74.00 195 LEU A CA 1
ATOM 1608 C C . LEU A 1 195 ? 11.050 7.400 -8.055 1.00 74.00 195 LEU A C 1
ATOM 1610 O O . LEU A 1 195 ? 12.156 7.931 -8.127 1.00 74.00 195 LEU A O 1
ATOM 1614 N N . PHE A 1 196 ? 9.977 7.923 -8.640 1.00 77.50 196 PHE A N 1
ATOM 1615 C CA . PHE A 1 196 ? 10.074 9.113 -9.480 1.00 77.50 196 PHE A CA 1
ATOM 1616 C C . PHE A 1 196 ? 9.977 10.385 -8.652 1.00 77.50 196 PHE A C 1
ATOM 1618 O O . PHE A 1 196 ? 10.534 11.406 -9.054 1.00 77.50 196 PHE A O 1
ATOM 1625 N N . TYR A 1 197 ? 9.356 10.315 -7.475 1.00 86.88 197 TYR A N 1
ATOM 1626 C CA . TYR A 1 197 ? 9.086 11.495 -6.661 1.00 86.88 197 TYR A CA 1
ATOM 1627 C C . TYR A 1 197 ? 10.357 11.972 -5.979 1.00 86.88 197 TYR A C 1
ATOM 1629 O O . TYR A 1 197 ? 11.244 11.181 -5.664 1.00 86.88 197 TYR A O 1
ATOM 1637 N N . THR A 1 198 ? 10.526 13.279 -5.804 1.00 89.12 198 THR A N 1
ATOM 1638 C CA . THR A 1 198 ? 11.506 13.832 -4.864 1.00 89.12 198 THR A CA 1
ATOM 1639 C C . THR A 1 198 ? 11.113 13.442 -3.442 1.00 89.12 198 THR A C 1
ATOM 1641 O O . THR A 1 198 ? 10.058 12.849 -3.210 1.00 89.12 198 THR A O 1
ATOM 1644 N N . VAL A 1 199 ? 11.977 13.738 -2.473 1.00 90.75 199 VAL A N 1
ATOM 1645 C CA . VAL A 1 199 ? 11.625 13.526 -1.066 1.00 90.75 199 VAL A CA 1
ATOM 1646 C C . VAL A 1 199 ? 10.422 14.396 -0.696 1.00 90.75 199 VAL A C 1
ATOM 1648 O O . VAL A 1 199 ? 9.522 13.934 -0.001 1.00 90.75 199 VAL A O 1
ATOM 1651 N N . GLU A 1 200 ? 10.375 15.626 -1.198 1.00 91.69 200 GLU A N 1
ATOM 1652 C CA . GLU A 1 200 ? 9.281 16.570 -0.982 1.00 91.69 200 GLU A CA 1
ATOM 1653 C C . GLU A 1 200 ? 7.978 16.063 -1.613 1.00 91.69 200 GLU A C 1
ATOM 1655 O O . GLU A 1 200 ? 6.980 15.931 -0.909 1.00 91.69 200 GLU A O 1
ATOM 1660 N N . GLU A 1 201 ? 8.008 15.660 -2.887 1.00 93.06 201 GLU A N 1
ATOM 1661 C CA . GLU A 1 201 ? 6.847 15.104 -3.600 1.00 93.06 201 GLU A CA 1
ATOM 1662 C C . GLU A 1 201 ? 6.342 13.809 -2.935 1.00 93.06 201 GLU A C 1
ATOM 1664 O O . GLU A 1 201 ? 5.139 13.575 -2.825 1.00 93.06 201 GLU A O 1
ATOM 1669 N N . MET A 1 202 ? 7.245 12.958 -2.431 1.00 93.62 202 MET A N 1
ATOM 1670 C CA . MET A 1 202 ? 6.874 11.771 -1.654 1.00 93.62 202 MET A CA 1
ATOM 1671 C C . MET A 1 202 ? 6.159 12.169 -0.355 1.00 93.62 202 MET A C 1
ATOM 1673 O O . MET A 1 202 ? 5.126 11.586 -0.021 1.00 93.62 202 MET A O 1
ATOM 1677 N N . LYS A 1 203 ? 6.666 13.160 0.383 1.00 93.88 203 LYS A N 1
ATOM 1678 C CA . LYS A 1 203 ? 6.007 13.642 1.606 1.00 93.88 203 LYS A CA 1
ATOM 1679 C C . LYS A 1 203 ? 4.614 14.199 1.304 1.00 93.88 203 LYS A C 1
ATOM 1681 O O . LYS A 1 203 ? 3.646 13.840 1.976 1.00 93.88 203 LYS A O 1
ATOM 1686 N N . GLU A 1 204 ? 4.491 15.010 0.261 1.00 94.38 204 GLU A N 1
ATOM 1687 C CA . GLU A 1 204 ? 3.208 15.550 -0.197 1.00 94.38 204 GLU A CA 1
ATOM 1688 C C . GLU A 1 204 ? 2.235 14.441 -0.612 1.00 94.38 204 GLU A C 1
ATOM 1690 O O . GLU A 1 204 ? 1.057 14.482 -0.249 1.00 94.38 204 GLU A O 1
ATOM 1695 N N . HIS A 1 205 ? 2.722 13.390 -1.275 1.00 95.31 205 HIS A N 1
ATOM 1696 C CA . HIS A 1 205 ? 1.924 12.219 -1.623 1.00 95.31 205 HIS A CA 1
ATOM 1697 C C . HIS A 1 205 ? 1.354 11.509 -0.389 1.00 95.31 205 HIS A C 1
ATOM 1699 O O . HIS A 1 205 ? 0.146 11.271 -0.306 1.00 95.31 205 HIS A O 1
ATOM 1705 N N . PHE A 1 206 ? 2.186 11.200 0.610 1.00 96.31 206 PHE A N 1
ATOM 1706 C CA . PHE A 1 206 ? 1.705 10.561 1.838 1.00 96.31 206 PHE A CA 1
ATOM 1707 C C . PHE A 1 206 ? 0.710 11.450 2.599 1.00 96.31 206 PHE A C 1
ATOM 1709 O O . PHE A 1 206 ? -0.328 10.963 3.060 1.00 96.31 206 PHE A O 1
ATOM 1716 N N . ALA A 1 207 ? 0.988 12.753 2.701 1.00 95.50 207 ALA A N 1
ATOM 1717 C CA . ALA A 1 207 ? 0.070 13.715 3.305 1.00 95.50 207 ALA A CA 1
ATOM 1718 C C . ALA A 1 207 ? -1.283 13.750 2.573 1.00 95.50 207 ALA A C 1
ATOM 1720 O O . ALA A 1 207 ? -2.349 13.783 3.198 1.00 95.50 207 ALA A O 1
ATOM 1721 N N . SER A 1 208 ? -1.252 13.665 1.246 1.00 95.94 208 SER A N 1
ATOM 1722 C CA . SER A 1 208 ? -2.445 13.649 0.403 1.00 95.94 208 SER A CA 1
ATOM 1723 C C . SER A 1 208 ? -3.240 12.358 0.555 1.00 95.94 208 SER A C 1
ATOM 1725 O O . SER A 1 208 ? -4.467 12.414 0.654 1.00 95.94 208 SER A O 1
ATOM 1727 N N . ILE A 1 209 ? -2.577 11.206 0.701 1.00 96.88 209 ILE A N 1
ATOM 1728 C CA . ILE A 1 209 ? -3.230 9.929 1.032 1.00 96.88 209 ILE A CA 1
ATOM 1729 C C . ILE A 1 209 ? -3.989 10.026 2.364 1.00 96.88 209 ILE A C 1
ATOM 1731 O O . ILE A 1 209 ? -5.148 9.596 2.434 1.00 96.88 209 ILE A O 1
ATOM 1735 N N . LEU A 1 210 ? -3.374 10.609 3.401 1.00 95.69 210 LEU A N 1
ATOM 1736 C CA . LEU A 1 210 ? -3.999 10.803 4.717 1.00 95.69 210 LEU A CA 1
ATOM 1737 C C . LEU A 1 210 ? -5.211 11.744 4.629 1.00 95.69 210 LEU A C 1
ATOM 1739 O O . LEU A 1 210 ? -6.304 11.404 5.092 1.00 95.69 210 LEU A O 1
ATOM 1743 N N . SER A 1 211 ? -5.046 12.890 3.964 1.00 94.81 211 SER A N 1
ATOM 1744 C CA . SER A 1 211 ? -6.093 13.905 3.769 1.00 94.81 211 SER A CA 1
ATOM 1745 C C . SER A 1 211 ? -7.271 13.406 2.915 1.00 94.81 211 SER A C 1
ATOM 1747 O O . SER A 1 211 ? -8.442 13.740 3.154 1.00 94.81 211 SER A O 1
ATOM 1749 N N . ALA A 1 212 ? -6.996 12.556 1.926 1.00 95.56 212 ALA A N 1
ATOM 1750 C CA . ALA A 1 212 ? -8.008 11.957 1.066 1.00 95.56 212 ALA A CA 1
ATOM 1751 C C . ALA A 1 212 ? -8.858 10.904 1.794 1.00 95.56 212 ALA A C 1
ATOM 1753 O O . ALA A 1 212 ? -10.043 10.752 1.486 1.00 95.56 212 ALA A O 1
ATOM 1754 N N . ASN A 1 213 ? -8.280 10.203 2.778 1.00 95.31 213 ASN A N 1
ATOM 1755 C CA . ASN A 1 213 ? -8.866 9.015 3.404 1.00 95.31 213 ASN A CA 1
ATOM 1756 C C . ASN A 1 213 ? -9.040 9.132 4.935 1.00 95.31 213 ASN A C 1
ATOM 1758 O O . ASN A 1 213 ? -8.721 8.190 5.669 1.00 95.31 213 ASN A O 1
ATOM 1762 N N . PRO A 1 214 ? -9.634 10.222 5.463 1.00 92.75 214 PRO A N 1
ATOM 1763 C CA . PRO A 1 214 ? -9.661 10.482 6.904 1.00 92.75 214 PRO A CA 1
ATOM 1764 C C . PRO A 1 214 ? -10.449 9.427 7.693 1.00 92.75 214 PRO A C 1
ATOM 1766 O O . PRO A 1 214 ? -10.160 9.188 8.865 1.00 92.75 214 PRO A O 1
ATOM 1769 N N . ASN A 1 215 ? -11.414 8.763 7.048 1.00 92.88 215 ASN A N 1
ATOM 1770 C CA . ASN A 1 215 ? -12.363 7.834 7.668 1.00 92.88 215 ASN A CA 1
ATOM 1771 C C . ASN A 1 215 ? -12.027 6.347 7.462 1.00 92.88 215 ASN A C 1
ATOM 1773 O O . ASN A 1 215 ? -12.840 5.493 7.819 1.00 92.88 215 ASN A O 1
ATOM 1777 N N . ARG A 1 216 ? -10.867 6.028 6.876 1.00 94.50 216 ARG A N 1
ATOM 1778 C CA . ARG A 1 216 ? -10.504 4.663 6.474 1.00 94.50 216 ARG A CA 1
ATOM 1779 C C . ARG A 1 216 ? -9.271 4.166 7.218 1.00 94.50 216 ARG A C 1
ATOM 1781 O O . ARG A 1 216 ? -8.362 4.944 7.504 1.00 94.50 216 ARG A O 1
ATOM 1788 N N . ASN A 1 217 ? -9.220 2.861 7.466 1.00 97.19 217 ASN A N 1
ATOM 1789 C CA . ASN A 1 217 ? -7.945 2.202 7.730 1.00 97.19 217 ASN A CA 1
ATOM 1790 C C . ASN A 1 217 ? -7.173 2.092 6.413 1.00 97.19 217 ASN A C 1
ATOM 1792 O O . ASN A 1 217 ? -7.772 1.815 5.369 1.00 97.19 217 ASN A O 1
ATOM 1796 N N . ILE A 1 218 ? -5.865 2.304 6.480 1.00 98.38 218 ILE A N 1
ATOM 1797 C CA . ILE A 1 218 ? -4.970 2.290 5.329 1.00 98.38 218 ILE A CA 1
ATOM 1798 C C . ILE A 1 218 ? -3.833 1.318 5.619 1.00 98.38 218 ILE A C 1
ATOM 1800 O O . ILE A 1 218 ? -3.199 1.400 6.670 1.00 98.38 218 ILE A O 1
ATOM 1804 N N . LEU A 1 219 ? -3.584 0.409 4.686 1.00 98.50 219 LEU A N 1
ATOM 1805 C CA . LEU A 1 219 ? -2.349 -0.364 4.608 1.00 98.50 219 LEU A CA 1
ATOM 1806 C C . LEU A 1 219 ? -1.633 0.100 3.345 1.00 98.50 219 LEU A C 1
ATOM 1808 O O . LEU A 1 219 ? -2.256 0.141 2.287 1.00 98.50 219 LEU A O 1
ATOM 1812 N N . TYR A 1 220 ? -0.367 0.486 3.443 1.00 97.94 220 TYR A N 1
ATOM 1813 C CA . TYR A 1 220 ? 0.380 1.004 2.306 1.00 97.94 220 TYR A CA 1
ATOM 1814 C C . TYR A 1 220 ? 1.710 0.269 2.153 1.00 97.94 220 TYR A C 1
ATOM 1816 O O . TYR A 1 220 ? 2.608 0.411 2.979 1.00 97.94 220 TYR A O 1
ATOM 1824 N N . PHE A 1 221 ? 1.821 -0.515 1.083 1.00 95.00 221 PHE A N 1
ATOM 1825 C CA . PHE A 1 221 ? 3.074 -1.091 0.607 1.00 95.00 221 PHE A CA 1
ATOM 1826 C C . PHE A 1 221 ? 3.789 -0.069 -0.278 1.00 95.00 221 PHE A C 1
ATOM 1828 O O . PHE A 1 221 ? 3.431 0.102 -1.444 1.00 95.00 221 PHE A O 1
ATOM 1835 N N . PHE A 1 222 ? 4.772 0.629 0.276 1.00 93.06 222 PHE A N 1
ATOM 1836 C CA . PHE A 1 222 ? 5.544 1.646 -0.430 1.00 93.06 222 PHE A CA 1
ATOM 1837 C C . PHE A 1 222 ? 6.993 1.185 -0.560 1.00 93.06 222 PHE A C 1
ATOM 1839 O O . PHE A 1 222 ? 7.731 1.137 0.426 1.00 93.06 222 PHE A O 1
ATOM 1846 N N . ASN A 1 223 ? 7.399 0.826 -1.778 1.00 88.19 223 ASN A N 1
ATOM 1847 C CA . ASN A 1 223 ? 8.665 0.150 -2.041 1.00 88.19 223 ASN A CA 1
ATOM 1848 C C . ASN A 1 223 ? 8.827 -1.080 -1.117 1.00 88.19 223 ASN A C 1
ATOM 1850 O O . ASN A 1 223 ? 8.001 -1.990 -1.158 1.00 88.19 223 ASN A O 1
ATOM 1854 N N . ARG A 1 224 ? 9.847 -1.094 -0.251 1.00 88.81 224 ARG A N 1
ATOM 1855 C CA . ARG A 1 224 ? 10.076 -2.139 0.758 1.00 88.81 224 ARG A CA 1
ATOM 1856 C C . ARG A 1 224 ? 9.300 -1.952 2.057 1.00 88.81 224 ARG A C 1
ATOM 1858 O O . ARG A 1 224 ? 9.328 -2.844 2.904 1.00 88.81 224 ARG A O 1
ATOM 1865 N N . PHE A 1 225 ? 8.725 -0.779 2.281 1.00 94.31 225 PHE A N 1
ATOM 1866 C CA . PHE A 1 225 ? 8.133 -0.396 3.554 1.00 94.31 225 PHE A CA 1
ATOM 1867 C C . PHE A 1 225 ? 6.648 -0.724 3.586 1.00 94.31 225 PHE A C 1
ATOM 1869 O O . PHE A 1 225 ? 5.934 -0.588 2.592 1.00 94.31 225 PHE A O 1
ATOM 1876 N N . ILE A 1 226 ? 6.178 -1.140 4.756 1.00 97.00 226 ILE A N 1
ATOM 1877 C CA . ILE A 1 226 ? 4.784 -1.500 4.977 1.00 97.00 226 ILE A CA 1
ATOM 1878 C C . ILE A 1 226 ? 4.260 -0.611 6.086 1.00 97.00 226 ILE A C 1
ATOM 1880 O O . ILE A 1 226 ? 4.621 -0.759 7.255 1.00 97.00 226 ILE A O 1
ATOM 1884 N N . PHE A 1 227 ? 3.398 0.319 5.704 1.00 98.25 227 PHE A N 1
ATOM 1885 C CA . PHE A 1 227 ? 2.801 1.278 6.611 1.00 98.25 227 PHE A CA 1
ATOM 1886 C C . PHE A 1 227 ? 1.367 0.903 6.936 1.00 98.25 227 PHE A C 1
ATOM 1888 O O . PHE A 1 227 ? 0.606 0.460 6.079 1.00 98.25 227 PHE A O 1
ATOM 1895 N N . PHE A 1 228 ? 0.973 1.151 8.173 1.00 98.19 228 PHE A N 1
ATOM 1896 C CA . PHE A 1 228 ? -0.400 1.039 8.619 1.00 98.19 228 PHE A CA 1
ATOM 1897 C C . PHE A 1 228 ? -0.855 2.365 9.212 1.00 98.19 228 PHE A C 1
ATOM 1899 O O . PHE A 1 228 ? -0.150 2.988 9.999 1.00 98.19 228 PHE A O 1
ATOM 1906 N N . ARG A 1 229 ? -2.067 2.784 8.863 1.00 96.88 229 ARG A N 1
ATOM 1907 C CA . ARG A 1 229 ? -2.761 3.883 9.523 1.00 96.88 229 ARG A CA 1
ATOM 1908 C C . ARG A 1 229 ? -4.159 3.427 9.892 1.00 96.88 229 ARG A C 1
ATOM 1910 O O . ARG A 1 229 ? -4.991 3.145 9.031 1.00 96.88 229 ARG A O 1
ATOM 1917 N N . SER A 1 230 ? -4.434 3.386 11.190 1.00 94.88 230 SER A N 1
ATOM 1918 C CA . SER A 1 230 ? -5.797 3.246 11.698 1.00 94.88 230 SER A CA 1
ATOM 1919 C C . SER A 1 230 ? -6.570 4.541 11.476 1.00 94.88 230 SER A C 1
ATOM 1921 O O . SER A 1 230 ? -6.000 5.625 11.572 1.00 94.88 230 SER A O 1
ATOM 1923 N N . VAL A 1 231 ? -7.890 4.453 11.313 1.00 91.81 231 VAL A N 1
ATOM 1924 C CA . VAL A 1 231 ? -8.803 5.614 11.314 1.00 91.81 231 VAL A CA 1
ATOM 1925 C C . VAL A 1 231 ? -8.677 6.514 12.566 1.00 91.81 231 VAL A C 1
ATOM 1927 O O . VAL A 1 231 ? -9.135 7.662 12.583 1.00 91.81 231 VAL A O 1
ATOM 1930 N N . CYS A 1 232 ? -8.039 5.992 13.616 1.00 89.25 232 CYS A N 1
ATOM 1931 C CA . CYS A 1 232 ? -7.797 6.657 14.895 1.00 89.25 232 CYS A CA 1
ATOM 1932 C C . CYS A 1 232 ? -6.454 7.374 15.001 1.00 89.25 232 CYS A C 1
ATOM 1934 O O . CYS A 1 232 ? -6.228 8.043 16.004 1.00 89.25 232 CYS A O 1
ATOM 1936 N N . SER A 1 233 ? -5.580 7.224 14.010 1.00 90.38 233 SER A N 1
ATOM 1937 C CA . SER A 1 233 ? -4.312 7.945 13.926 1.00 90.38 233 SER A CA 1
ATOM 1938 C C . SER A 1 233 ? -4.389 8.987 12.816 1.00 90.38 233 SER A C 1
ATOM 1940 O O . SER A 1 233 ? -5.101 8.790 11.834 1.00 90.38 233 SER A O 1
ATOM 1942 N N . GLU A 1 234 ? -3.661 10.088 12.944 1.00 90.62 234 GLU A N 1
ATOM 1943 C CA . GLU A 1 234 ? -3.459 11.033 11.835 1.00 90.62 234 GLU A CA 1
ATOM 1944 C C . GLU A 1 234 ? -2.160 10.747 11.067 1.00 90.62 234 GLU A C 1
ATOM 1946 O O . GLU A 1 234 ? -1.944 11.325 10.011 1.00 90.62 234 GLU A O 1
ATOM 1951 N N . GLN A 1 235 ? -1.331 9.825 11.565 1.00 95.31 235 GLN A N 1
ATOM 1952 C CA . GLN A 1 235 ? -0.015 9.488 11.022 1.00 95.31 235 GLN A CA 1
ATOM 1953 C C . GLN A 1 235 ? 0.069 8.002 10.665 1.00 95.31 235 GLN A C 1
ATOM 1955 O O . GLN A 1 235 ? -0.690 7.168 11.181 1.00 95.31 235 GLN A O 1
ATOM 1960 N N . PHE A 1 236 ? 1.008 7.669 9.785 1.00 97.81 236 PHE A N 1
ATOM 1961 C CA . PHE A 1 236 ? 1.355 6.287 9.478 1.00 97.81 236 PHE A CA 1
ATOM 1962 C C . PHE A 1 236 ? 2.287 5.690 10.533 1.00 97.81 236 PHE A C 1
ATOM 1964 O O . PHE A 1 236 ? 3.140 6.362 11.097 1.00 97.81 236 PHE A O 1
ATOM 1971 N N . GLN A 1 237 ? 2.159 4.388 10.742 1.00 97.50 237 GLN A N 1
ATOM 1972 C CA . GLN A 1 237 ? 3.069 3.573 11.535 1.00 97.50 237 GLN A CA 1
ATOM 1973 C C . GLN A 1 237 ? 3.807 2.634 10.586 1.00 97.50 237 GLN A C 1
ATOM 1975 O O . GLN A 1 237 ? 3.162 1.922 9.812 1.00 97.50 237 GLN A O 1
ATOM 1980 N N . LEU A 1 238 ? 5.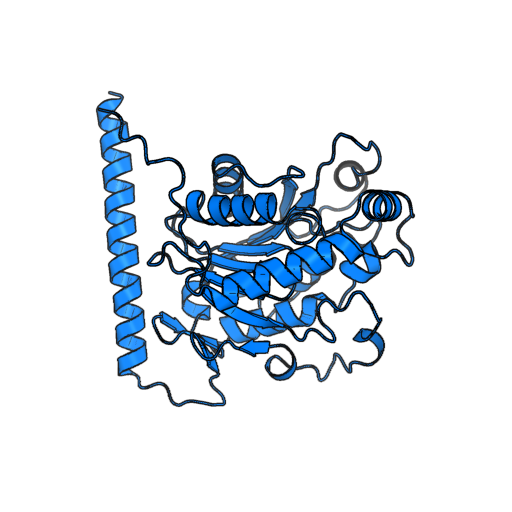141 2.610 10.626 1.00 97.62 238 LEU A N 1
ATOM 1981 C CA . LEU A 1 238 ? 5.921 1.627 9.876 1.00 97.62 238 LEU A CA 1
ATOM 1982 C C . LEU A 1 238 ? 5.814 0.273 10.582 1.00 97.62 238 LEU A C 1
ATOM 1984 O O . LEU A 1 238 ? 6.523 0.027 11.550 1.00 97.62 238 LEU A O 1
ATOM 1988 N N . ILE A 1 239 ? 4.934 -0.616 10.120 1.00 97.50 239 ILE A N 1
ATOM 1989 C CA . ILE A 1 239 ? 4.695 -1.912 10.778 1.00 97.50 239 ILE A CA 1
ATOM 1990 C C . ILE A 1 239 ? 5.703 -2.989 10.383 1.00 97.50 239 ILE A C 1
ATOM 1992 O O . ILE A 1 239 ? 5.774 -4.033 11.028 1.00 97.50 239 ILE A O 1
ATOM 1996 N N . GLY A 1 240 ? 6.504 -2.743 9.353 1.00 96.06 240 GLY A N 1
ATOM 1997 C CA . GLY A 1 240 ? 7.618 -3.599 8.986 1.00 96.06 240 GLY A CA 1
ATOM 1998 C C . GLY A 1 240 ? 8.120 -3.317 7.582 1.00 96.06 240 GLY A C 1
ATOM 1999 O O . GLY A 1 240 ? 7.688 -2.378 6.914 1.00 96.06 240 GLY A O 1
ATOM 2000 N N . THR A 1 241 ? 9.046 -4.153 7.141 1.00 94.50 241 THR A N 1
ATOM 2001 C CA . THR A 1 241 ? 9.626 -4.091 5.800 1.00 94.50 241 THR A CA 1
ATOM 2002 C C . THR A 1 241 ? 9.671 -5.476 5.180 1.00 94.50 241 THR A C 1
ATOM 2004 O O . THR A 1 241 ? 9.609 -6.475 5.898 1.00 94.50 241 THR A O 1
ATOM 2007 N N . ILE A 1 242 ? 9.781 -5.543 3.858 1.00 90.19 242 ILE A N 1
ATOM 2008 C CA . ILE A 1 242 ? 10.124 -6.791 3.175 1.00 90.19 242 ILE A CA 1
ATOM 2009 C C . ILE A 1 242 ? 11.632 -7.043 3.198 1.00 90.19 242 ILE A C 1
ATOM 2011 O O . ILE A 1 242 ? 12.420 -6.135 3.486 1.00 90.19 242 ILE A O 1
ATOM 2015 N N . ASP A 1 243 ? 12.031 -8.261 2.841 1.00 81.88 243 ASP A N 1
ATOM 2016 C CA . ASP A 1 243 ? 13.433 -8.626 2.644 1.00 81.88 243 ASP A CA 1
ATOM 2017 C C . ASP A 1 243 ? 14.090 -7.772 1.544 1.00 81.88 243 ASP A C 1
ATOM 2019 O O . ASP A 1 243 ? 13.817 -7.906 0.346 1.00 81.88 243 ASP A O 1
ATOM 2023 N N . GLU A 1 244 ? 15.002 -6.896 1.965 1.00 74.62 244 GLU A N 1
ATOM 2024 C CA . GLU A 1 244 ? 15.736 -5.972 1.096 1.00 74.62 244 GLU A CA 1
ATOM 2025 C C . GLU A 1 244 ? 16.633 -6.667 0.077 1.00 74.62 244 GLU A C 1
ATOM 2027 O O . GLU A 1 244 ? 16.981 -6.079 -0.947 1.00 74.62 244 GLU A O 1
ATOM 2032 N N . LYS A 1 245 ? 17.019 -7.918 0.345 1.00 69.75 245 LYS A N 1
ATOM 2033 C CA . LYS A 1 245 ? 17.901 -8.677 -0.539 1.00 69.75 245 LYS A CA 1
ATOM 2034 C C . LYS A 1 245 ? 17.147 -9.220 -1.741 1.00 69.75 245 LYS A C 1
ATOM 2036 O O . LYS A 1 245 ? 17.792 -9.485 -2.756 1.00 69.75 245 LYS A O 1
ATOM 2041 N N . ILE A 1 246 ? 15.824 -9.370 -1.635 1.00 66.44 246 ILE A N 1
ATOM 2042 C CA . ILE A 1 246 ? 14.990 -10.082 -2.604 1.00 66.44 246 ILE A CA 1
ATOM 2043 C C . ILE A 1 246 ? 13.908 -9.166 -3.185 1.00 66.44 246 ILE A C 1
ATOM 2045 O O . ILE A 1 246 ? 13.935 -8.899 -4.387 1.00 66.44 246 ILE A O 1
ATOM 2049 N N . GLY A 1 247 ? 12.973 -8.685 -2.357 1.00 57.22 247 GLY A N 1
ATOM 2050 C CA . GLY A 1 247 ? 11.657 -8.205 -2.808 1.00 57.22 247 GLY A CA 1
ATOM 2051 C C . GLY A 1 247 ? 11.692 -6.954 -3.691 1.00 57.22 247 GLY A C 1
ATOM 2052 O O . GLY A 1 247 ? 10.849 -6.778 -4.570 1.00 57.22 247 GLY A O 1
ATOM 2053 N N . VAL A 1 248 ? 12.715 -6.115 -3.520 1.00 61.88 248 VAL A N 1
ATOM 2054 C CA . VAL A 1 248 ? 12.947 -4.914 -4.339 1.00 61.88 248 VAL A CA 1
ATOM 2055 C C . VAL A 1 248 ? 14.426 -4.698 -4.660 1.00 61.88 248 VAL A C 1
ATOM 2057 O O . VAL A 1 248 ? 14.808 -3.610 -5.061 1.00 61.88 248 VAL A O 1
ATOM 2060 N N . ASN A 1 249 ? 15.294 -5.706 -4.527 1.00 60.72 249 ASN A N 1
ATOM 2061 C CA . ASN A 1 249 ? 16.712 -5.511 -4.840 1.00 60.72 249 ASN A CA 1
ATOM 2062 C C . ASN A 1 249 ? 16.904 -5.236 -6.340 1.00 60.72 249 ASN A C 1
ATOM 2064 O O . ASN A 1 249 ? 16.766 -6.116 -7.190 1.00 60.72 249 ASN A O 1
ATOM 2068 N N . HIS A 1 250 ? 17.227 -3.987 -6.658 1.00 59.78 250 HIS A N 1
ATOM 2069 C CA . HIS A 1 250 ? 17.425 -3.513 -8.023 1.00 59.78 250 HIS A CA 1
ATOM 2070 C C . HIS A 1 250 ? 18.861 -3.717 -8.532 1.00 59.78 250 HIS A C 1
ATOM 2072 O O . HIS A 1 250 ? 19.117 -3.578 -9.726 1.00 59.78 250 HIS A O 1
ATOM 2078 N N . SER A 1 251 ? 19.809 -4.023 -7.643 1.00 56.41 251 SER A N 1
ATOM 2079 C CA . SER A 1 251 ? 21.237 -4.115 -7.970 1.00 56.41 251 SER A CA 1
ATOM 2080 C C . SER A 1 251 ? 21.667 -5.513 -8.413 1.00 56.41 251 SER A C 1
ATOM 2082 O O . SER A 1 251 ? 22.680 -5.654 -9.096 1.00 56.41 251 SER A O 1
ATOM 2084 N N . PHE A 1 252 ? 20.918 -6.553 -8.042 1.00 60.00 252 PHE A N 1
ATOM 2085 C CA . PHE A 1 252 ? 21.247 -7.939 -8.359 1.00 60.00 252 PHE A CA 1
ATOM 2086 C C . PHE A 1 252 ? 19.978 -8.765 -8.578 1.00 60.00 252 PHE A C 1
ATOM 2088 O O . PHE A 1 252 ? 18.997 -8.610 -7.858 1.00 60.00 252 PHE A O 1
ATOM 2095 N N . SER A 1 253 ? 20.003 -9.695 -9.541 1.00 59.03 253 SER A N 1
ATOM 2096 C CA . SER A 1 253 ? 18.905 -10.650 -9.774 1.00 59.03 253 SER A CA 1
ATOM 2097 C C . SER A 1 253 ? 18.871 -11.754 -8.704 1.00 59.03 253 SER A C 1
ATOM 2099 O O . SER A 1 253 ? 18.909 -12.941 -9.028 1.00 59.03 253 SER A O 1
ATOM 2101 N N . ALA A 1 254 ? 18.815 -11.365 -7.426 1.00 62.41 254 ALA A N 1
ATOM 2102 C CA . ALA A 1 254 ? 18.797 -12.272 -6.276 1.00 62.41 254 ALA A CA 1
ATOM 2103 C C . ALA A 1 254 ? 17.641 -13.280 -6.358 1.00 62.41 254 ALA A C 1
ATOM 2105 O O . ALA A 1 254 ? 17.789 -14.435 -5.969 1.00 62.41 254 ALA A O 1
ATOM 2106 N N . TRP A 1 255 ? 16.529 -12.858 -6.962 1.00 63.50 255 TRP A N 1
ATOM 2107 C CA . TRP A 1 255 ? 15.318 -13.639 -7.196 1.00 63.50 255 TRP A CA 1
ATOM 2108 C C . TRP A 1 255 ? 15.543 -14.974 -7.926 1.00 63.50 255 TRP A C 1
ATOM 2110 O O . TRP A 1 255 ? 14.776 -15.911 -7.723 1.00 63.50 255 TRP A O 1
ATOM 2120 N N . LYS A 1 256 ? 16.595 -15.101 -8.751 1.00 65.00 256 LYS A N 1
ATOM 2121 C CA . LYS A 1 256 ? 16.912 -16.352 -9.471 1.00 65.00 256 LYS A CA 1
ATOM 2122 C C . LYS A 1 256 ? 17.408 -17.472 -8.558 1.00 65.00 256 LYS A C 1
ATOM 2124 O O . LYS A 1 256 ? 17.395 -18.629 -8.963 1.00 65.00 256 LYS A O 1
ATOM 2129 N N . TYR A 1 257 ? 17.872 -17.125 -7.362 1.00 70.50 257 TYR A N 1
ATOM 2130 C CA . TYR A 1 257 ? 18.480 -18.057 -6.413 1.00 70.50 257 TYR A CA 1
ATOM 2131 C C . TYR A 1 257 ? 17.546 -18.403 -5.248 1.00 70.50 257 TYR A C 1
ATOM 2133 O O . TYR A 1 257 ? 17.952 -19.096 -4.318 1.00 70.50 257 TYR A O 1
ATOM 2141 N N . VAL A 1 258 ? 16.304 -17.917 -5.291 1.00 71.31 258 VAL A N 1
ATOM 2142 C CA . VAL A 1 258 ? 15.283 -18.177 -4.277 1.00 71.31 258 VAL A CA 1
ATOM 2143 C C . VAL A 1 258 ? 14.460 -19.388 -4.697 1.00 71.31 258 VAL A C 1
ATOM 2145 O O . VAL A 1 258 ? 13.947 -19.446 -5.814 1.00 71.31 258 VAL A O 1
ATOM 2148 N N . ASP A 1 259 ? 14.292 -20.344 -3.785 1.00 79.38 259 ASP A N 1
ATOM 2149 C CA . ASP A 1 259 ? 13.289 -21.395 -3.945 1.00 79.38 259 ASP A CA 1
ATOM 2150 C C . ASP A 1 259 ? 11.906 -20.832 -3.591 1.00 79.38 259 ASP A C 1
ATOM 2152 O O . ASP A 1 259 ? 11.464 -20.855 -2.439 1.00 79.38 259 ASP A O 1
ATOM 2156 N N . TRP A 1 260 ? 11.224 -20.289 -4.600 1.00 75.62 260 TRP A N 1
ATOM 2157 C CA . TRP A 1 260 ? 9.912 -19.654 -4.455 1.00 75.62 260 TRP A CA 1
ATOM 2158 C C . TRP A 1 260 ? 8.825 -20.587 -3.928 1.00 75.62 260 TRP A C 1
ATOM 2160 O O . TRP A 1 260 ? 7.875 -20.115 -3.312 1.00 75.62 260 TRP A O 1
ATOM 2170 N N . ASN A 1 261 ? 8.979 -21.900 -4.109 1.00 79.25 261 ASN A N 1
ATOM 2171 C CA . ASN A 1 261 ? 8.027 -22.881 -3.590 1.00 79.25 261 ASN A CA 1
ATOM 2172 C C . ASN A 1 261 ? 8.160 -23.076 -2.074 1.00 79.25 261 ASN A C 1
ATOM 2174 O O . ASN A 1 261 ? 7.247 -23.598 -1.438 1.00 79.25 261 ASN A O 1
ATOM 2178 N N . ARG A 1 262 ? 9.299 -22.680 -1.494 1.00 84.06 262 ARG A N 1
ATOM 2179 C CA . ARG A 1 262 ? 9.580 -22.781 -0.056 1.00 84.06 262 ARG A CA 1
ATOM 2180 C C . ARG A 1 262 ? 9.575 -21.439 0.663 1.00 84.06 262 ARG A C 1
ATOM 2182 O O . ARG A 1 262 ? 9.579 -21.424 1.890 1.00 84.06 262 ARG A O 1
ATOM 2189 N N . ARG A 1 263 ? 9.570 -20.329 -0.079 1.00 85.81 263 ARG A N 1
ATOM 2190 C CA . ARG A 1 263 ? 9.545 -18.970 0.467 1.00 85.81 263 ARG A CA 1
ATOM 2191 C C . ARG A 1 263 ? 8.298 -18.775 1.335 1.00 85.81 263 ARG A C 1
ATOM 2193 O O . ARG A 1 263 ? 7.175 -18.902 0.849 1.00 85.81 263 ARG A O 1
ATOM 2200 N N . SER A 1 264 ? 8.495 -18.454 2.611 1.00 87.81 264 SER A N 1
ATOM 2201 C CA . SER A 1 264 ? 7.409 -18.219 3.564 1.00 87.81 264 SER A CA 1
ATOM 2202 C C . SER A 1 264 ? 7.285 -16.740 3.932 1.00 87.81 264 SER A C 1
ATOM 2204 O O . SER A 1 264 ? 8.194 -15.943 3.701 1.00 87.81 264 SER A O 1
ATOM 2206 N N . TYR A 1 265 ? 6.163 -16.359 4.553 1.00 88.12 265 TYR A N 1
ATOM 2207 C CA . TYR A 1 265 ? 5.992 -14.984 5.028 1.00 88.12 265 TYR A CA 1
ATOM 2208 C C . TYR A 1 265 ? 6.977 -14.620 6.152 1.00 88.12 265 TYR A C 1
ATOM 2210 O O . TYR A 1 265 ? 7.292 -13.446 6.307 1.00 88.12 265 TYR A O 1
ATOM 2218 N N . MET A 1 266 ? 7.470 -15.605 6.916 1.00 87.81 266 MET A N 1
ATOM 2219 C CA . MET A 1 266 ? 8.472 -15.378 7.965 1.00 87.81 266 MET A CA 1
ATOM 2220 C C . MET A 1 266 ? 9.823 -14.987 7.383 1.00 87.81 266 MET A C 1
ATOM 2222 O O . MET A 1 266 ? 10.548 -14.202 7.982 1.00 87.81 266 MET A O 1
ATOM 2226 N N . ASP A 1 267 ? 10.142 -15.505 6.199 1.00 87.19 267 ASP A N 1
ATOM 2227 C CA . ASP A 1 267 ? 11.351 -15.110 5.492 1.00 87.19 267 ASP A CA 1
ATOM 2228 C C . ASP A 1 267 ? 11.158 -13.763 4.768 1.00 87.19 267 ASP A C 1
ATOM 2230 O O . ASP A 1 267 ? 12.125 -13.045 4.525 1.00 87.19 267 ASP A O 1
ATOM 2234 N N . ALA A 1 268 ? 9.914 -13.444 4.390 1.00 87.19 268 ALA A N 1
ATOM 2235 C CA . ALA A 1 268 ? 9.540 -12.243 3.646 1.00 87.19 268 ALA A CA 1
ATOM 2236 C C . ALA A 1 268 ? 9.371 -10.995 4.514 1.00 87.19 268 ALA A C 1
ATOM 2238 O O . ALA A 1 268 ? 9.620 -9.892 4.031 1.00 87.19 268 ALA A O 1
ATOM 2239 N N . PHE A 1 269 ? 8.911 -11.146 5.756 1.00 92.31 269 PHE A N 1
ATOM 2240 C CA . PHE A 1 269 ? 8.500 -10.033 6.603 1.00 92.31 269 PHE A CA 1
ATOM 2241 C C . PHE A 1 269 ? 9.489 -9.775 7.731 1.00 92.31 269 PHE A C 1
ATOM 2243 O O . PHE A 1 269 ? 9.691 -10.612 8.606 1.00 92.31 269 PHE A O 1
ATOM 2250 N N . HIS A 1 270 ? 10.019 -8.558 7.769 1.00 93.75 270 HIS A N 1
ATOM 2251 C CA . HIS A 1 270 ? 10.773 -8.036 8.899 1.00 93.75 270 HIS A CA 1
ATOM 2252 C C . HIS A 1 270 ? 9.875 -7.072 9.686 1.00 93.75 270 HIS A C 1
ATOM 2254 O O . HIS A 1 270 ? 9.784 -5.891 9.323 1.00 93.75 270 HIS A O 1
ATOM 2260 N N . PRO A 1 271 ? 9.163 -7.556 10.720 1.00 94.12 271 PRO A N 1
ATOM 2261 C CA . PRO A 1 271 ? 8.220 -6.742 11.476 1.00 94.12 271 PRO A CA 1
ATOM 2262 C C . PRO A 1 271 ? 8.927 -5.635 12.256 1.00 94.12 271 PRO A C 1
ATOM 2264 O O . PRO A 1 271 ? 9.997 -5.828 12.834 1.00 94.12 271 PRO A O 1
ATOM 2267 N N . ASN A 1 272 ? 8.275 -4.478 12.348 1.00 95.88 272 ASN A N 1
ATOM 2268 C CA . ASN A 1 272 ? 8.618 -3.490 13.355 1.00 95.88 272 ASN A CA 1
ATOM 2269 C C . ASN A 1 272 ? 7.956 -3.897 14.673 1.00 95.88 272 ASN A C 1
ATOM 2271 O O . ASN A 1 272 ? 6.769 -3.642 14.913 1.00 95.88 272 ASN A O 1
ATOM 2275 N N . TRP A 1 273 ? 8.751 -4.519 15.543 1.00 93.75 273 TRP A N 1
ATOM 2276 C CA . TRP A 1 273 ? 8.314 -5.008 16.848 1.00 93.75 273 TRP A CA 1
ATOM 2277 C C . TRP A 1 273 ? 7.777 -3.920 17.767 1.00 93.75 273 TRP A C 1
ATOM 2279 O O . TRP A 1 273 ? 7.197 -4.245 18.797 1.00 93.75 273 TRP A O 1
ATOM 2289 N N . ARG A 1 274 ? 7.928 -2.633 17.437 1.00 93.94 274 ARG A N 1
ATOM 2290 C CA . ARG A 1 274 ? 7.246 -1.554 18.153 1.00 93.94 274 ARG A CA 1
ATOM 2291 C C . ARG A 1 274 ? 5.727 -1.664 18.020 1.00 93.94 274 ARG A C 1
ATOM 2293 O O . ARG A 1 274 ? 5.026 -1.506 19.018 1.00 93.94 274 ARG A O 1
ATOM 2300 N N . TYR A 1 275 ? 5.234 -1.999 16.829 1.00 94.44 275 TYR A N 1
ATOM 2301 C CA . TYR A 1 275 ? 3.813 -1.915 16.484 1.00 94.44 275 TYR A CA 1
ATOM 2302 C C . TYR A 1 275 ? 3.127 -3.273 16.350 1.00 94.44 275 TYR A C 1
ATOM 2304 O O . TYR A 1 275 ? 1.940 -3.380 16.664 1.00 94.44 275 TYR A O 1
ATOM 2312 N N . VAL A 1 276 ? 3.842 -4.311 15.907 1.00 93.81 276 VAL A N 1
ATOM 2313 C CA . VAL A 1 276 ? 3.241 -5.617 15.597 1.00 93.81 276 VAL A CA 1
ATOM 2314 C C . VAL A 1 276 ? 3.935 -6.780 16.298 1.00 93.81 276 VAL A C 1
ATOM 2316 O O . VAL A 1 276 ? 5.118 -6.714 16.615 1.00 93.81 276 VAL A O 1
ATOM 2319 N N . ASN A 1 277 ? 3.171 -7.849 16.504 1.00 90.88 277 ASN A N 1
ATOM 2320 C CA . ASN A 1 277 ? 3.609 -9.165 16.952 1.00 90.88 277 ASN A CA 1
ATOM 2321 C C . ASN A 1 277 ? 3.180 -10.221 15.919 1.00 90.88 277 ASN A C 1
ATOM 2323 O O . ASN A 1 277 ? 2.164 -10.047 15.235 1.00 90.88 277 ASN A O 1
ATOM 2327 N N . LEU A 1 278 ? 3.911 -11.336 15.847 1.00 89.12 278 LEU A N 1
ATOM 2328 C CA . LEU A 1 278 ? 3.577 -12.481 14.996 1.00 89.12 278 LEU A CA 1
ATOM 2329 C C . LEU A 1 278 ? 3.037 -13.645 15.840 1.00 89.12 278 LEU A C 1
ATOM 2331 O O . LEU A 1 278 ? 3.542 -13.909 16.932 1.00 89.12 278 LEU A O 1
ATOM 2335 N N . ILE A 1 279 ? 2.015 -14.355 15.342 1.00 79.50 279 ILE A N 1
ATOM 2336 C CA . ILE A 1 279 ? 1.330 -15.430 16.097 1.00 79.50 279 ILE A CA 1
ATOM 2337 C C . ILE A 1 279 ? 2.256 -16.598 16.476 1.00 79.50 279 ILE A C 1
ATOM 2339 O O . ILE A 1 279 ? 2.037 -17.222 17.510 1.00 79.50 279 ILE A O 1
ATOM 2343 N N . ASN A 1 280 ? 3.333 -16.858 15.730 1.00 63.53 280 ASN A N 1
ATOM 2344 C CA . ASN A 1 280 ? 4.284 -17.910 16.117 1.00 63.53 280 ASN A CA 1
ATOM 2345 C C . ASN A 1 280 ? 5.142 -17.539 17.344 1.00 63.53 280 ASN A C 1
ATOM 2347 O O . ASN A 1 280 ? 5.845 -18.403 17.857 1.00 63.53 280 ASN A O 1
ATOM 2351 N N . GLU A 1 281 ? 5.084 -16.291 17.827 1.00 50.31 281 GLU A N 1
ATOM 2352 C CA . GLU A 1 281 ? 6.001 -15.783 18.856 1.00 50.31 281 GLU A CA 1
ATOM 2353 C C . GLU A 1 281 ? 5.317 -15.207 20.106 1.00 50.31 281 GLU A C 1
ATOM 2355 O O . GLU A 1 281 ? 6.006 -14.916 21.080 1.00 50.31 281 GLU A O 1
ATOM 2360 N N . THR A 1 282 ? 3.984 -15.067 20.164 1.00 51.69 282 THR A N 1
ATOM 2361 C CA . THR A 1 282 ? 3.325 -14.509 21.366 1.00 51.69 282 THR A CA 1
ATOM 2362 C C . THR A 1 282 ? 1.897 -15.004 21.597 1.00 51.69 282 THR A C 1
ATOM 2364 O O . THR A 1 282 ? 1.041 -14.955 20.716 1.00 51.69 282 THR A O 1
ATOM 2367 N N . TYR A 1 283 ? 1.610 -15.402 22.840 1.00 54.28 283 TYR A N 1
ATOM 2368 C CA . TYR A 1 283 ? 0.246 -15.547 23.346 1.00 54.28 283 TYR A CA 1
ATOM 2369 C C . TYR A 1 283 ? -0.286 -14.145 23.658 1.00 54.28 283 TYR A C 1
ATOM 2371 O O . TYR A 1 283 ? 0.110 -13.535 24.650 1.00 54.28 283 TYR A O 1
ATOM 2379 N N . ILE A 1 284 ? -1.140 -13.592 22.798 1.00 59.06 284 ILE A N 1
ATOM 2380 C CA . ILE A 1 284 ? -1.777 -12.303 23.087 1.00 59.06 284 ILE A CA 1
ATOM 2381 C C . ILE A 1 284 ? -2.975 -12.567 23.987 1.00 59.06 284 ILE A C 1
ATOM 2383 O O . ILE A 1 284 ? -3.879 -13.320 23.617 1.00 59.06 284 ILE A O 1
ATOM 2387 N N . ALA A 1 285 ? -2.972 -11.966 25.176 1.00 61.03 285 ALA A N 1
ATOM 2388 C CA . ALA A 1 285 ? -4.064 -12.117 26.120 1.00 61.03 285 ALA A CA 1
ATOM 2389 C C . ALA A 1 285 ? -5.380 -11.647 25.481 1.00 61.03 285 ALA A C 1
ATOM 2391 O O . ALA A 1 285 ? -5.443 -10.613 24.816 1.00 61.03 285 ALA A O 1
ATOM 2392 N N . PHE A 1 286 ? -6.455 -12.404 25.702 1.00 66.19 286 PHE A N 1
ATOM 2393 C CA . PHE A 1 286 ? -7.785 -12.083 25.175 1.00 66.19 286 PHE A CA 1
ATOM 2394 C C . PHE A 1 286 ? -8.250 -10.667 25.567 1.00 66.19 286 PHE A C 1
ATOM 2396 O O . PHE A 1 286 ? -8.906 -9.996 24.773 1.00 66.19 286 PHE A O 1
ATOM 2403 N N . GLY A 1 287 ? -7.861 -10.193 26.760 1.00 60.31 287 GLY A N 1
ATOM 2404 C CA . GLY A 1 287 ? -8.134 -8.830 27.228 1.00 60.31 287 GLY A CA 1
ATOM 2405 C C . GLY A 1 287 ? -7.534 -7.751 26.322 1.00 60.31 287 GLY A C 1
ATOM 2406 O O . GLY A 1 287 ? -8.252 -6.853 25.896 1.00 60.31 287 GLY A O 1
ATOM 2407 N N . ASP A 1 288 ? -6.270 -7.901 25.919 1.00 60.09 288 ASP A N 1
ATOM 2408 C CA . ASP A 1 288 ? -5.589 -6.934 25.046 1.00 60.09 288 ASP A CA 1
ATOM 2409 C C . ASP A 1 288 ? -6.218 -6.895 23.643 1.00 60.09 288 ASP A C 1
ATO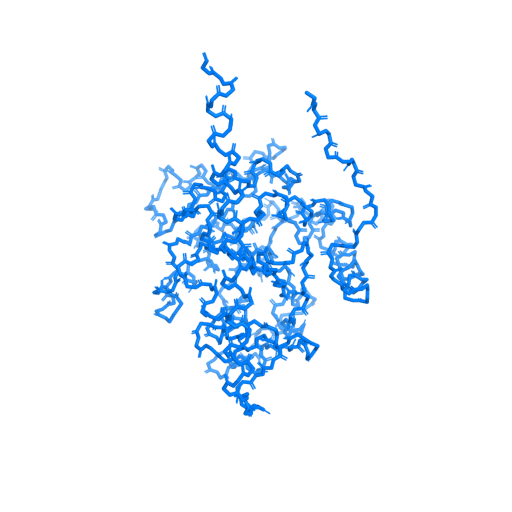M 2411 O O . ASP A 1 288 ? -6.351 -5.833 23.027 1.00 60.09 288 ASP A O 1
ATOM 2415 N N . GLN A 1 289 ? -6.668 -8.052 23.138 1.00 66.19 289 GLN A N 1
ATOM 2416 C CA . GLN A 1 289 ? -7.409 -8.117 21.875 1.00 66.19 289 GLN A CA 1
ATOM 2417 C C . GLN A 1 289 ? -8.772 -7.419 21.973 1.00 66.19 289 GLN A C 1
ATOM 2419 O O . GLN A 1 289 ? -9.168 -6.710 21.042 1.00 66.19 289 GLN A O 1
ATOM 2424 N N . ALA A 1 290 ? -9.487 -7.607 23.085 1.00 69.81 290 ALA A N 1
ATOM 2425 C CA . ALA A 1 290 ? -10.786 -6.989 23.318 1.00 69.81 290 ALA A CA 1
ATOM 2426 C C . ALA A 1 290 ? -10.674 -5.461 23.450 1.00 69.81 290 ALA A C 1
ATOM 2428 O O . ALA A 1 290 ? -11.449 -4.735 22.821 1.00 69.81 290 ALA A O 1
ATOM 2429 N N . ASP A 1 291 ? -9.673 -4.965 24.176 1.00 66.94 291 ASP A N 1
ATOM 2430 C CA . ASP A 1 291 ? -9.443 -3.531 24.362 1.00 66.94 291 ASP A CA 1
ATOM 2431 C C . ASP A 1 291 ? -9.062 -2.835 23.051 1.00 66.94 291 ASP A C 1
ATOM 2433 O O . ASP A 1 291 ? -9.628 -1.790 22.705 1.00 66.94 291 ASP A O 1
ATOM 2437 N N . GLY A 1 292 ? -8.168 -3.444 22.263 1.00 69.75 292 GLY A N 1
ATOM 2438 C CA . GLY A 1 292 ? -7.818 -2.941 20.933 1.00 69.75 292 GLY A CA 1
ATOM 2439 C C . GLY A 1 292 ? -9.030 -2.875 19.999 1.00 69.75 292 GLY A C 1
ATOM 2440 O O . GLY A 1 292 ? -9.253 -1.865 19.321 1.00 69.75 292 GLY A O 1
ATOM 2441 N N . TYR A 1 293 ? -9.876 -3.909 20.020 1.00 75.62 293 TYR A N 1
ATOM 2442 C CA . TYR A 1 293 ? -11.120 -3.941 19.251 1.00 75.62 293 TYR A CA 1
ATOM 2443 C C . TYR A 1 293 ? -12.098 -2.834 19.677 1.00 75.62 293 TYR A C 1
ATOM 2445 O O . TYR A 1 293 ? -12.626 -2.108 18.826 1.00 75.62 293 TYR A O 1
ATOM 2453 N N . LEU A 1 294 ? -12.316 -2.657 20.984 1.00 78.00 294 LEU A N 1
ATOM 2454 C CA . LEU A 1 294 ? -13.203 -1.625 21.527 1.00 78.00 294 LEU A CA 1
ATOM 2455 C C . LEU A 1 294 ? -12.719 -0.216 21.175 1.00 78.00 294 LEU A C 1
ATOM 2457 O O . LEU A 1 294 ? -13.521 0.625 20.756 1.00 78.00 294 LEU A O 1
ATOM 2461 N N . ARG A 1 295 ? -11.409 0.037 21.274 1.00 76.56 295 ARG A N 1
ATOM 2462 C CA . ARG A 1 295 ? -10.801 1.329 20.930 1.00 76.56 295 ARG A CA 1
ATOM 2463 C C . ARG A 1 295 ? -11.066 1.710 19.475 1.00 76.56 295 ARG A C 1
ATOM 2465 O O . ARG A 1 295 ? -11.504 2.832 19.208 1.00 76.56 295 ARG A O 1
ATOM 2472 N N . ILE A 1 296 ? -10.862 0.783 18.538 1.00 80.50 296 ILE A N 1
ATOM 2473 C CA . ILE A 1 296 ? -11.129 1.027 17.110 1.00 80.50 296 ILE A CA 1
ATOM 2474 C C . ILE A 1 296 ? -12.610 1.266 16.875 1.00 80.50 296 ILE A C 1
ATOM 2476 O O . ILE A 1 296 ? -12.971 2.205 16.169 1.00 80.50 296 ILE A O 1
ATOM 2480 N N . LYS A 1 297 ? -13.483 0.442 17.466 1.00 82.31 297 LYS A N 1
ATOM 2481 C CA . LYS A 1 297 ? -14.933 0.588 17.295 1.00 82.31 297 LYS A CA 1
ATOM 2482 C C . LYS A 1 297 ? -15.426 1.937 17.796 1.00 82.31 297 LYS A C 1
ATOM 2484 O O . LYS A 1 297 ? -16.197 2.581 17.087 1.00 82.31 297 LYS A O 1
ATOM 2489 N N . LYS A 1 298 ? -14.946 2.389 18.957 1.00 84.50 298 LYS A N 1
ATOM 2490 C CA . LYS A 1 298 ? -15.283 3.703 19.515 1.00 84.50 298 LYS A CA 1
ATOM 2491 C C . LYS A 1 298 ? -14.894 4.825 18.556 1.00 84.50 298 LYS A C 1
ATOM 2493 O O . LYS A 1 298 ? -15.731 5.634 18.174 1.00 84.50 298 LYS A O 1
ATOM 2498 N N . CYS A 1 299 ? -13.647 4.840 18.109 1.00 83.94 299 CYS A N 1
ATOM 2499 C CA . CYS A 1 299 ? -13.154 5.897 17.235 1.00 83.94 299 CYS A CA 1
ATOM 2500 C C . CYS A 1 299 ? -13.790 5.847 15.827 1.00 83.94 299 CYS A C 1
ATOM 2502 O O . CYS A 1 299 ? -14.172 6.885 15.283 1.00 83.94 299 CYS A O 1
ATOM 2504 N N . ALA A 1 300 ? -14.007 4.658 15.257 1.00 83.38 300 ALA A N 1
ATOM 2505 C CA . ALA A 1 300 ? -14.737 4.498 14.000 1.00 83.38 300 ALA A CA 1
ATOM 2506 C C . ALA A 1 300 ? -16.191 4.991 14.119 1.00 83.38 300 ALA A C 1
ATOM 2508 O O . ALA A 1 300 ? -16.712 5.623 13.197 1.00 83.38 300 ALA A O 1
ATOM 2509 N N . PHE A 1 301 ? -16.841 4.745 15.261 1.00 85.19 301 PHE A N 1
ATOM 2510 C CA . PHE A 1 301 ? -18.174 5.265 15.555 1.00 85.19 301 PHE A CA 1
ATOM 2511 C C . PHE A 1 301 ? -18.176 6.795 15.657 1.00 85.19 301 PHE A C 1
ATOM 2513 O O . PHE A 1 301 ? -18.980 7.448 14.994 1.00 85.19 301 PHE A O 1
ATOM 2520 N N . GLU A 1 302 ? -17.238 7.386 16.402 1.00 84.81 302 GLU A N 1
ATOM 2521 C CA . GLU A 1 302 ? -17.096 8.844 16.510 1.00 84.81 302 GLU A CA 1
ATOM 2522 C C . GLU A 1 302 ? -16.873 9.504 15.140 1.00 84.81 302 GLU A C 1
ATOM 2524 O O . GLU A 1 302 ? -17.506 10.515 14.821 1.00 84.81 302 GLU A O 1
ATOM 2529 N N . ARG A 1 303 ? -16.029 8.909 14.288 1.00 84.88 303 ARG A N 1
ATOM 2530 C CA . ARG A 1 303 ? -15.785 9.378 12.915 1.00 84.88 303 ARG A CA 1
ATOM 2531 C C . ARG A 1 303 ? -17.036 9.296 12.049 1.00 84.88 303 ARG A C 1
ATOM 2533 O O . ARG A 1 303 ? -17.356 10.270 11.369 1.00 84.88 303 ARG A O 1
ATOM 2540 N N . ARG A 1 304 ? -17.786 8.190 12.116 1.00 88.25 304 ARG A N 1
ATOM 2541 C CA . ARG A 1 304 ? -19.081 8.046 11.424 1.00 88.25 304 ARG A CA 1
ATOM 2542 C C . ARG A 1 304 ? -20.068 9.122 11.859 1.00 88.25 304 ARG A C 1
ATOM 2544 O O . ARG A 1 304 ? -20.641 9.796 11.005 1.00 88.25 304 ARG A O 1
ATOM 2551 N N . MET A 1 305 ? -20.219 9.335 13.165 1.00 87.12 305 MET A N 1
ATOM 2552 C CA . MET A 1 305 ? -21.124 10.352 13.706 1.00 87.12 305 MET A CA 1
ATOM 2553 C C . MET A 1 305 ? -20.741 11.762 13.247 1.00 87.12 305 MET A C 1
ATOM 2555 O O . MET A 1 305 ? -21.601 12.512 12.784 1.00 87.12 305 MET A O 1
ATOM 2559 N N . ARG A 1 306 ? -19.448 12.116 13.294 1.00 84.75 306 ARG A N 1
ATOM 2560 C CA . ARG A 1 306 ? -18.957 13.411 12.789 1.00 84.75 306 ARG A CA 1
ATOM 2561 C C . ARG A 1 306 ? -19.186 13.564 11.288 1.00 84.75 306 ARG A C 1
ATOM 2563 O O . ARG A 1 306 ? -19.632 14.623 10.850 1.00 84.75 306 ARG A O 1
ATOM 2570 N N . TYR A 1 307 ? -18.915 12.522 10.504 1.00 86.75 307 TYR A N 1
ATOM 2571 C CA . TYR A 1 307 ? -19.119 12.536 9.058 1.00 86.75 307 TYR A CA 1
ATOM 2572 C C . TYR A 1 307 ? -20.587 12.798 8.694 1.00 86.75 307 TYR A C 1
ATOM 2574 O O . TYR A 1 307 ? -20.878 13.751 7.967 1.00 86.75 307 TYR A O 1
ATOM 2582 N N . PHE A 1 308 ? -21.521 12.012 9.238 1.00 87.81 308 PHE A N 1
ATOM 2583 C CA . PHE A 1 308 ? -22.947 12.185 8.950 1.00 87.81 308 PHE A CA 1
ATOM 2584 C C . PHE A 1 308 ? -23.487 13.508 9.498 1.00 87.81 308 PHE A C 1
ATOM 2586 O O . PHE A 1 308 ? -24.243 14.184 8.802 1.00 87.81 308 PHE A O 1
ATOM 2593 N N . GLY A 1 309 ? -23.038 13.937 10.681 1.00 81.19 309 GLY A N 1
ATOM 2594 C CA . GLY A 1 309 ? -23.381 15.249 11.233 1.00 81.19 309 GLY A CA 1
ATOM 2595 C C . GLY A 1 309 ? -22.949 16.404 10.323 1.00 81.19 309 GLY A C 1
ATOM 2596 O O . GLY A 1 309 ? -23.732 17.317 10.061 1.00 81.19 309 GLY A O 1
ATOM 2597 N N . ASN A 1 310 ? -21.734 16.349 9.773 1.00 83.00 310 ASN A N 1
ATOM 2598 C CA . ASN A 1 310 ? -21.241 17.356 8.831 1.00 83.00 310 ASN A CA 1
ATOM 2599 C C . ASN A 1 310 ? -21.977 17.312 7.487 1.00 83.00 310 ASN A C 1
ATOM 2601 O O . ASN A 1 310 ? -22.249 18.363 6.904 1.00 83.00 310 ASN A O 1
ATOM 2605 N N . LYS A 1 311 ? -22.318 16.115 6.998 1.00 83.88 311 LYS A N 1
ATOM 2606 C CA . LYS A 1 311 ? -23.086 15.939 5.761 1.00 83.88 311 LYS A CA 1
ATOM 2607 C C . LYS A 1 311 ? -24.478 16.559 5.884 1.00 83.88 311 LYS A C 1
ATOM 2609 O O . LYS A 1 311 ? -24.848 17.354 5.029 1.00 83.88 311 LYS A O 1
ATOM 2614 N N . LEU A 1 312 ? -25.183 16.289 6.985 1.00 82.25 312 LEU A N 1
ATOM 2615 C CA . LEU A 1 312 ? -26.494 16.878 7.281 1.00 82.25 312 LEU A CA 1
ATOM 2616 C C . LEU A 1 312 ? -26.430 18.406 7.377 1.00 82.25 312 LEU A C 1
ATOM 2618 O O . LEU A 1 312 ? -27.222 19.090 6.733 1.00 82.25 312 LEU A O 1
ATOM 2622 N N . LYS A 1 313 ? -25.451 18.956 8.110 1.00 80.19 313 LYS A N 1
ATOM 2623 C CA . LYS A 1 313 ? -25.257 20.414 8.213 1.00 80.19 313 LYS A CA 1
ATOM 2624 C C . LYS A 1 313 ? -25.056 21.074 6.847 1.00 80.19 313 LYS A C 1
ATOM 2626 O O . LYS A 1 313 ? -25.659 22.110 6.591 1.00 80.19 313 LYS A O 1
ATOM 2631 N N . LYS A 1 314 ? -24.248 20.470 5.966 1.00 78.12 314 LYS A N 1
ATOM 2632 C CA . LYS A 1 314 ? -24.014 20.979 4.602 1.00 78.12 314 LYS A CA 1
ATOM 2633 C C . LYS A 1 314 ? -25.268 20.942 3.728 1.00 78.12 314 LYS A C 1
ATOM 2635 O O . LYS A 1 314 ? -25.413 21.801 2.863 1.00 78.12 314 LYS A O 1
ATOM 2640 N N . THR A 1 315 ? -26.140 19.955 3.922 1.00 74.69 315 THR A N 1
ATOM 2641 C CA . THR A 1 315 ? -27.417 19.870 3.202 1.00 74.69 315 THR A CA 1
ATOM 2642 C C . THR A 1 315 ? -28.376 20.967 3.663 1.00 74.69 315 THR A C 1
ATOM 2644 O O . THR A 1 315 ? -28.948 21.644 2.820 1.00 74.69 315 THR A O 1
ATOM 2647 N N . ILE A 1 316 ? -28.477 21.202 4.976 1.00 72.56 316 ILE A N 1
ATOM 2648 C CA . ILE A 1 316 ? -29.342 22.244 5.559 1.00 72.56 316 ILE A CA 1
ATOM 2649 C C . ILE A 1 316 ? -28.854 23.655 5.196 1.00 72.56 316 ILE A C 1
ATOM 2651 O O . ILE A 1 316 ? -29.655 24.543 4.960 1.00 72.56 316 ILE A O 1
ATOM 2655 N N . SER A 1 317 ? -27.541 23.890 5.112 1.00 66.25 317 SER A N 1
ATOM 2656 C CA . SER A 1 317 ? -27.005 25.213 4.753 1.00 66.25 317 SER A CA 1
ATOM 2657 C C . SER A 1 317 ? -27.115 25.561 3.261 1.00 66.25 317 SER A C 1
ATOM 2659 O O . SER A 1 317 ? -26.668 26.633 2.863 1.00 66.25 317 SER A O 1
ATOM 2661 N N . LYS A 1 318 ? -27.588 24.632 2.420 1.00 57.00 318 LYS A N 1
ATOM 2662 C CA . LYS A 1 318 ? -27.774 24.824 0.972 1.00 57.00 318 LYS A CA 1
ATOM 2663 C C . LYS A 1 318 ? -29.251 24.935 0.560 1.00 57.00 318 LYS A C 1
ATOM 2665 O O . LYS A 1 318 ? -29.497 25.203 -0.614 1.00 57.00 318 LYS A O 1
ATOM 2670 N N . SER A 1 319 ? -30.187 24.700 1.483 1.00 48.41 319 SER A N 1
ATOM 2671 C CA . SER A 1 319 ? -31.637 24.898 1.321 1.00 48.41 319 SER A CA 1
ATOM 2672 C C . SER A 1 319 ? -32.061 26.260 1.845 1.00 48.41 319 SER A C 1
ATOM 2674 O O . SER A 1 319 ? -32.873 26.918 1.170 1.00 48.41 319 SER A O 1
#

pLDDT: mean 79.05, std 17.51, range [26.0, 98.5]